Protein AF-A0AA36HDR4-F1 (afdb_monomer_lite)

Radius of gyration: 48.15 Å; chains: 1; bounding box: 118×69×133 Å

Structure (mmCIF, N/CA/C/O backbone):
data_AF-A0AA36HDR4-F1
#
_entry.id   AF-A0AA36HDR4-F1
#
loop_
_atom_site.group_PDB
_atom_site.id
_atom_site.type_symbol
_atom_site.label_atom_id
_atom_site.label_alt_id
_atom_site.label_comp_id
_atom_site.label_asym_id
_atom_site.label_entity_id
_atom_site.label_seq_id
_atom_site.pdbx_PDB_ins_code
_atom_site.Cartn_x
_atom_site.Cartn_y
_atom_site.Cartn_z
_atom_site.occupancy
_atom_site.B_iso_or_equiv
_atom_site.auth_seq_id
_atom_site.auth_comp_id
_atom_site.auth_asym_id
_atom_site.auth_atom_id
_atom_site.pdbx_PDB_model_num
ATOM 1 N N . MET A 1 1 ? 80.011 32.754 -74.125 1.00 43.03 1 MET A N 1
ATOM 2 C CA . MET A 1 1 ? 78.645 32.267 -74.420 1.00 43.03 1 MET A CA 1
ATOM 3 C C . MET A 1 1 ? 78.091 31.633 -73.155 1.00 43.03 1 MET A C 1
ATOM 5 O O . MET A 1 1 ? 78.730 30.733 -72.634 1.00 43.03 1 MET A O 1
ATOM 9 N N . ALA A 1 2 ? 76.992 32.159 -72.610 1.00 51.56 2 ALA A N 1
ATOM 10 C CA . ALA A 1 2 ? 76.389 31.658 -71.371 1.00 51.56 2 ALA A CA 1
ATOM 11 C C . ALA A 1 2 ? 75.360 30.547 -71.675 1.00 51.56 2 ALA A C 1
ATOM 13 O O . ALA A 1 2 ? 74.627 30.685 -72.660 1.00 51.56 2 ALA A O 1
ATOM 14 N N . PRO A 1 3 ? 75.260 29.474 -70.865 1.00 58.09 3 PRO A N 1
ATOM 15 C CA . PRO A 1 3 ? 74.261 28.435 -71.076 1.00 58.09 3 PRO A CA 1
ATOM 16 C C . PRO A 1 3 ? 72.882 28.952 -70.655 1.00 58.09 3 PRO A C 1
ATOM 18 O O . PRO A 1 3 ? 72.701 29.455 -69.545 1.00 58.09 3 PRO A O 1
ATOM 21 N N . LYS A 1 4 ? 71.901 28.824 -71.551 1.00 60.38 4 LYS A N 1
ATOM 22 C CA . LYS A 1 4 ? 70.494 29.117 -71.268 1.00 60.38 4 LYS A CA 1
ATOM 23 C C . LYS A 1 4 ? 69.989 28.126 -70.215 1.00 60.38 4 LYS A C 1
ATOM 25 O O . LYS A 1 4 ? 69.925 26.932 -70.486 1.00 60.38 4 LYS A O 1
ATOM 30 N N . ARG A 1 5 ? 69.615 28.622 -69.030 1.00 58.47 5 ARG A N 1
ATOM 31 C CA . ARG A 1 5 ? 68.817 27.866 -68.054 1.00 58.47 5 ARG A CA 1
ATOM 32 C C . ARG A 1 5 ? 67.443 27.610 -68.678 1.00 58.47 5 ARG A C 1
ATOM 34 O O . ARG A 1 5 ? 66.635 28.532 -68.776 1.00 58.47 5 ARG A O 1
ATOM 41 N N . SER A 1 6 ? 67.212 26.393 -69.164 1.00 61.06 6 SER A N 1
ATOM 42 C CA . SER A 1 6 ? 65.876 25.926 -69.525 1.00 61.06 6 SER A CA 1
ATOM 43 C C . SER A 1 6 ? 65.034 25.842 -68.255 1.00 61.06 6 SER A C 1
ATOM 45 O O . SER A 1 6 ? 65.482 25.295 -67.249 1.00 61.06 6 SER A O 1
ATOM 47 N N . ARG A 1 7 ? 63.844 26.438 -68.311 1.00 54.81 7 ARG A N 1
ATOM 48 C CA . ARG A 1 7 ? 62.816 26.439 -67.268 1.00 54.81 7 ARG A CA 1
ATOM 49 C C . ARG A 1 7 ? 62.610 25.045 -66.668 1.00 54.81 7 ARG A C 1
ATOM 51 O O . ARG A 1 7 ? 62.288 24.104 -67.386 1.00 54.81 7 ARG A O 1
ATOM 58 N N . CYS A 1 8 ? 62.764 24.961 -65.350 1.00 51.84 8 CYS A N 1
ATOM 59 C CA . CYS A 1 8 ? 62.211 23.905 -64.513 1.00 51.84 8 CYS A CA 1
ATOM 60 C C . CYS A 1 8 ? 60.705 24.162 -64.345 1.00 51.84 8 CYS A C 1
ATOM 62 O O . CYS A 1 8 ? 60.315 24.754 -63.348 1.00 51.84 8 CYS A O 1
ATOM 64 N N . ASP A 1 9 ? 59.873 23.761 -65.307 1.00 54.94 9 ASP A N 1
ATOM 65 C CA . ASP A 1 9 ? 58.404 23.859 -65.170 1.00 54.94 9 ASP A CA 1
ATOM 66 C C . ASP A 1 9 ? 57.748 22.488 -64.873 1.00 54.94 9 ASP A C 1
ATOM 68 O O . ASP A 1 9 ? 56.530 22.361 -64.900 1.00 54.94 9 ASP A O 1
ATOM 72 N N . GLU A 1 10 ? 58.534 21.453 -64.548 1.00 54.97 10 GLU A N 1
ATOM 73 C CA . GLU A 1 10 ? 58.039 20.077 -64.333 1.00 54.97 10 GLU A CA 1
ATOM 74 C C . GLU A 1 10 ? 58.536 19.456 -63.010 1.00 54.97 10 GLU A C 1
ATOM 76 O O . GLU A 1 10 ? 58.628 18.241 -62.865 1.00 54.97 10 GLU A O 1
ATOM 81 N N . ALA A 1 11 ? 58.898 20.295 -62.031 1.00 54.25 11 ALA A N 1
ATOM 82 C CA . ALA A 1 11 ? 59.465 19.856 -60.748 1.00 54.25 11 ALA A CA 1
ATOM 83 C C . ALA A 1 11 ? 58.458 19.804 -59.578 1.00 54.25 11 ALA A C 1
ATOM 85 O O . ALA A 1 11 ? 58.816 19.314 -58.513 1.00 54.25 11 ALA A O 1
ATOM 86 N N . ASP A 1 12 ? 57.211 20.254 -59.769 1.00 58.94 12 ASP A N 1
ATOM 87 C CA . ASP A 1 12 ? 56.205 20.354 -58.689 1.00 58.94 12 ASP A CA 1
ATOM 88 C C . ASP A 1 12 ? 55.050 19.341 -58.796 1.00 58.94 12 ASP A C 1
ATOM 90 O O . ASP A 1 12 ? 54.122 19.341 -57.983 1.00 58.94 12 ASP A O 1
ATOM 94 N N . ALA A 1 13 ? 55.083 18.428 -59.770 1.00 69.75 13 ALA A N 1
ATOM 95 C CA . ALA A 1 13 ? 54.101 17.354 -59.829 1.00 69.75 13 ALA A CA 1
ATOM 96 C C . ALA A 1 13 ? 54.434 16.303 -58.758 1.00 69.75 13 ALA A C 1
ATOM 98 O O . ALA A 1 13 ? 55.309 15.460 -58.953 1.00 69.75 13 ALA A O 1
ATOM 99 N N . SER A 1 14 ? 53.734 16.351 -57.617 1.00 78.25 14 SER A N 1
ATOM 100 C CA . SER A 1 14 ? 53.860 15.322 -56.578 1.00 78.25 14 SER A CA 1
ATOM 101 C C . SER A 1 14 ? 53.731 13.928 -57.207 1.00 78.25 14 SER A C 1
ATOM 103 O O . SER A 1 14 ? 52.792 13.721 -57.990 1.00 78.25 14 SER A O 1
ATOM 105 N N . PRO A 1 15 ? 54.632 12.981 -56.875 1.00 88.75 15 PRO A N 1
ATOM 106 C CA . PRO A 1 15 ? 54.603 11.638 -57.437 1.00 88.75 15 PRO A CA 1
ATOM 107 C C . PRO A 1 15 ? 53.212 11.011 -57.313 1.00 88.75 15 PRO A C 1
ATOM 109 O O . PRO A 1 15 ? 52.564 11.122 -56.273 1.00 88.75 15 PRO A O 1
ATOM 112 N N . THR A 1 16 ? 52.747 10.341 -58.366 1.00 86.19 16 THR A N 1
ATOM 113 C CA . THR A 1 16 ? 51.387 9.775 -58.438 1.00 86.19 16 THR A CA 1
ATOM 114 C C . THR A 1 16 ? 51.080 8.816 -57.287 1.00 86.19 16 THR A C 1
ATOM 116 O O . THR A 1 16 ? 49.981 8.855 -56.744 1.00 86.19 16 THR A O 1
ATOM 119 N N . TRP A 1 17 ? 52.076 8.054 -56.820 1.00 93.00 17 TRP A N 1
ATOM 120 C CA . TRP A 1 17 ? 51.928 7.164 -55.665 1.00 93.00 17 TRP A CA 1
ATOM 121 C C . TRP A 1 17 ? 51.545 7.898 -54.368 1.00 93.00 17 TRP A C 1
ATOM 123 O O . TRP A 1 17 ? 50.842 7.329 -53.536 1.00 93.00 17 TRP A O 1
ATOM 133 N N . VAL A 1 18 ? 51.966 9.159 -54.193 1.00 93.19 18 VAL A N 1
ATOM 134 C CA . VAL A 1 18 ? 51.611 9.976 -53.018 1.00 93.19 18 VAL A CA 1
ATOM 135 C C . VAL A 1 18 ? 50.134 10.342 -53.066 1.00 93.19 18 VAL A C 1
ATOM 137 O O . VAL A 1 18 ? 49.452 10.259 -52.051 1.00 93.19 18 VAL A O 1
ATOM 140 N N . LYS A 1 19 ? 49.621 10.707 -54.245 1.00 90.25 19 LYS A N 1
ATOM 141 C CA . LYS A 1 19 ? 48.206 11.060 -54.430 1.00 90.25 19 LYS A CA 1
ATOM 142 C C . LYS A 1 19 ? 47.299 9.857 -54.175 1.00 90.25 19 LYS A C 1
ATOM 144 O O . LYS A 1 19 ? 46.327 9.983 -53.440 1.00 90.25 19 LYS A O 1
ATOM 149 N N . ASP A 1 20 ? 47.673 8.687 -54.688 1.00 93.25 20 ASP A N 1
ATOM 150 C CA . ASP A 1 20 ? 46.935 7.441 -54.444 1.00 93.25 20 ASP A CA 1
ATOM 151 C C . ASP A 1 20 ? 46.959 7.038 -52.963 1.00 93.25 20 ASP A C 1
ATOM 153 O O . ASP A 1 20 ? 45.978 6.520 -52.428 1.00 93.25 20 ASP A O 1
ATOM 157 N N . MET A 1 21 ? 48.085 7.266 -52.282 1.00 94.94 21 MET A N 1
ATOM 158 C CA . MET A 1 21 ? 48.208 7.008 -50.850 1.00 94.94 21 MET A CA 1
ATOM 159 C C . MET A 1 21 ? 47.342 7.971 -50.032 1.00 94.94 21 MET A C 1
ATOM 161 O O . MET A 1 21 ? 46.641 7.518 -49.130 1.00 94.94 21 MET A O 1
ATOM 165 N N . LEU A 1 22 ? 47.359 9.267 -50.353 1.00 95.38 22 LEU A N 1
ATOM 166 C CA . LEU A 1 22 ? 46.524 10.270 -49.690 1.00 95.38 22 LEU A CA 1
ATOM 167 C C . LEU A 1 22 ? 45.034 9.973 -49.881 1.00 95.38 22 LEU A C 1
ATOM 169 O O . LEU A 1 22 ? 44.305 9.972 -48.897 1.00 95.38 22 LEU A O 1
ATOM 173 N N . ALA A 1 23 ? 44.608 9.604 -51.091 1.00 94.69 23 ALA A N 1
ATOM 174 C CA . ALA A 1 23 ? 43.220 9.227 -51.358 1.00 94.69 23 ALA A CA 1
ATOM 175 C C . ALA A 1 23 ? 42.766 8.021 -50.511 1.00 94.69 23 ALA A C 1
ATOM 177 O O . ALA A 1 23 ? 41.675 8.025 -49.946 1.00 94.69 23 ALA A O 1
ATOM 178 N N . LYS A 1 24 ? 43.623 7.001 -50.352 1.00 96.69 24 LYS A N 1
ATOM 179 C CA . LYS A 1 24 ? 43.333 5.866 -49.456 1.00 96.69 24 LYS A CA 1
ATOM 180 C C . LYS A 1 24 ? 43.235 6.303 -47.996 1.00 96.69 24 LYS A C 1
ATOM 182 O O . LYS A 1 24 ? 42.385 5.800 -47.268 1.00 96.69 24 LYS A O 1
ATOM 187 N N . TRP A 1 25 ? 44.104 7.209 -47.552 1.00 97.62 25 TRP A N 1
ATOM 188 C CA . TRP A 1 25 ? 44.047 7.752 -46.194 1.00 97.62 25 TRP A CA 1
ATOM 189 C C . TRP A 1 25 ? 42.781 8.571 -45.949 1.00 97.62 25 TRP A C 1
ATOM 191 O O . TRP A 1 25 ? 42.183 8.412 -44.890 1.00 97.62 25 TRP A O 1
ATOM 201 N N . GLU A 1 26 ? 42.342 9.377 -46.914 1.00 96.44 26 GLU A N 1
ATOM 202 C CA . GLU A 1 26 ? 41.066 10.099 -46.846 1.00 96.44 26 GLU A CA 1
ATOM 203 C C . GLU A 1 26 ? 39.889 9.124 -46.688 1.00 96.44 26 GLU A C 1
ATOM 205 O O . GLU A 1 26 ? 39.088 9.285 -45.770 1.00 96.44 26 GLU A O 1
ATOM 210 N N . GLU A 1 27 ? 39.843 8.038 -47.469 1.00 96.56 27 GLU A N 1
ATOM 211 C CA . GLU A 1 27 ? 38.813 6.996 -47.323 1.00 96.56 27 GLU A CA 1
ATOM 212 C C . GLU A 1 27 ? 38.837 6.339 -45.926 1.00 96.56 27 GLU A C 1
ATOM 214 O O . GLU A 1 27 ? 37.788 6.097 -45.312 1.00 96.56 27 GLU A O 1
ATOM 219 N N . TYR A 1 28 ? 40.032 6.068 -45.386 1.00 96.81 28 TYR A N 1
ATOM 220 C CA . TYR A 1 28 ? 40.179 5.548 -44.025 1.00 96.81 28 TYR A CA 1
ATOM 221 C C . TYR A 1 28 ? 39.695 6.540 -42.967 1.00 96.81 28 TYR A C 1
ATOM 223 O O . TYR A 1 28 ? 39.016 6.119 -42.026 1.00 96.81 28 TYR A O 1
ATOM 231 N N . LEU A 1 29 ? 40.015 7.826 -43.112 1.00 97.56 29 LEU A N 1
ATOM 232 C CA . LEU A 1 29 ? 39.567 8.874 -42.195 1.00 97.56 29 LEU A CA 1
ATOM 233 C C . LEU A 1 29 ? 38.042 9.010 -42.226 1.00 97.56 29 LEU A C 1
ATOM 235 O O . LEU A 1 29 ? 37.413 8.980 -41.173 1.00 97.56 29 LEU A O 1
ATOM 239 N N . GLU A 1 30 ? 37.421 8.993 -43.405 1.00 97.12 30 GLU A N 1
ATOM 240 C CA . GLU A 1 30 ? 35.957 8.998 -43.516 1.00 97.12 30 GLU A CA 1
ATOM 241 C C . GLU A 1 30 ? 35.307 7.760 -42.882 1.00 97.12 30 GLU A C 1
ATOM 243 O O . GLU A 1 30 ? 34.195 7.808 -42.342 1.00 97.12 30 GLU A O 1
ATOM 248 N N . ARG A 1 31 ? 35.955 6.593 -42.972 1.00 97.81 31 ARG A N 1
ATOM 249 C CA . ARG A 1 31 ? 35.478 5.384 -42.287 1.00 97.81 31 ARG A CA 1
ATOM 250 C C . ARG A 1 31 ? 35.623 5.515 -40.773 1.00 97.81 31 ARG A C 1
ATOM 252 O O . ARG A 1 31 ? 34.728 5.082 -40.046 1.00 97.81 31 ARG A O 1
ATOM 259 N N . PHE A 1 32 ? 36.718 6.107 -40.311 1.00 97.44 32 PHE A N 1
ATOM 260 C CA . PHE A 1 32 ? 36.956 6.361 -38.898 1.00 97.44 32 PHE A CA 1
ATOM 261 C C . PHE A 1 32 ? 35.920 7.333 -38.322 1.00 97.44 32 PHE A C 1
ATOM 263 O O . PHE A 1 32 ? 35.303 7.011 -37.308 1.00 97.44 32 PHE A O 1
ATOM 270 N N . ASP A 1 33 ? 35.628 8.435 -39.012 1.00 97.25 33 ASP A N 1
ATOM 271 C CA . ASP A 1 33 ? 34.615 9.411 -38.593 1.00 97.25 33 ASP A CA 1
ATOM 272 C C . ASP A 1 33 ? 33.223 8.781 -38.482 1.00 97.25 33 ASP A C 1
ATOM 274 O O . ASP A 1 33 ? 32.488 9.029 -37.522 1.00 97.25 33 ASP A O 1
ATOM 278 N N . ARG A 1 34 ? 32.869 7.887 -39.414 1.00 97.69 34 ARG A N 1
ATOM 279 C CA . ARG A 1 34 ? 31.611 7.123 -39.349 1.00 97.69 34 ARG A CA 1
ATOM 280 C C . ARG A 1 34 ? 31.543 6.211 -38.125 1.00 97.69 34 ARG A C 1
ATOM 282 O O . ARG A 1 34 ? 30.492 6.129 -37.487 1.00 97.69 34 ARG A O 1
ATOM 289 N N . ILE A 1 35 ? 32.642 5.537 -37.789 1.00 97.38 35 ILE A N 1
ATOM 290 C CA . ILE A 1 35 ? 32.721 4.693 -36.589 1.00 97.38 35 ILE A CA 1
ATOM 291 C C . ILE A 1 35 ? 32.628 5.561 -35.334 1.00 97.38 35 ILE A C 1
ATOM 293 O O . ILE A 1 35 ? 31.866 5.234 -34.427 1.00 97.38 35 ILE A O 1
ATOM 297 N N . PHE A 1 36 ? 33.341 6.685 -35.292 1.00 97.88 36 PHE A N 1
ATOM 298 C CA . PHE A 1 36 ? 33.320 7.593 -34.151 1.00 97.88 36 PHE A CA 1
ATOM 299 C C . PHE A 1 36 ? 31.924 8.184 -33.922 1.00 97.88 36 PHE A C 1
ATOM 301 O O . PHE A 1 36 ? 31.428 8.184 -32.797 1.00 97.88 36 PHE A O 1
ATOM 308 N N . ALA A 1 37 ? 31.228 8.584 -34.988 1.00 97.25 37 ALA A N 1
ATOM 309 C CA . ALA A 1 37 ? 29.841 9.033 -34.908 1.00 97.25 37 ALA A CA 1
ATOM 310 C C . ALA A 1 37 ? 28.903 7.944 -34.356 1.00 97.25 37 ALA A C 1
ATOM 312 O O . ALA A 1 37 ? 27.984 8.242 -33.593 1.00 97.25 37 ALA A O 1
ATOM 313 N N . LEU A 1 38 ? 29.131 6.676 -34.715 1.00 97.62 38 LEU A N 1
ATOM 314 C CA . LEU A 1 38 ? 28.367 5.552 -34.175 1.00 97.62 38 LEU A CA 1
ATOM 315 C C . LEU A 1 38 ? 28.678 5.310 -32.691 1.00 97.62 38 LEU A C 1
ATOM 317 O O . LEU A 1 38 ? 27.753 5.081 -31.915 1.00 97.62 38 LEU A O 1
ATOM 321 N N . LEU A 1 39 ? 29.946 5.416 -32.287 1.00 97.69 39 LEU A N 1
ATOM 322 C CA . LEU A 1 39 ? 30.356 5.313 -30.883 1.00 97.69 39 LEU A CA 1
ATOM 323 C C . LEU A 1 39 ? 29.732 6.420 -30.030 1.00 97.69 39 LEU A C 1
ATOM 325 O O . LEU A 1 39 ? 29.216 6.129 -28.954 1.00 97.69 39 LEU A O 1
ATOM 329 N N . MET A 1 40 ? 29.700 7.657 -30.530 1.00 97.31 40 MET A N 1
ATOM 330 C CA . MET A 1 40 ? 29.054 8.775 -29.838 1.00 97.31 40 MET A CA 1
ATOM 331 C C . MET A 1 40 ? 27.552 8.538 -29.662 1.00 97.31 40 MET A C 1
ATOM 333 O O . MET A 1 40 ? 27.042 8.648 -28.549 1.00 97.31 40 MET A O 1
ATOM 337 N N . LYS A 1 41 ? 26.852 8.106 -30.719 1.00 97.81 41 LYS A N 1
ATOM 338 C CA . LYS A 1 41 ? 25.427 7.741 -30.624 1.00 97.81 41 LYS A CA 1
ATOM 339 C C . LYS A 1 41 ? 25.191 6.611 -29.625 1.00 97.81 41 LYS A C 1
ATOM 341 O O . LYS A 1 41 ? 24.243 6.658 -28.847 1.00 97.81 41 LYS A O 1
ATOM 346 N N . MET A 1 42 ? 26.056 5.600 -29.620 1.00 97.75 42 MET A N 1
ATOM 347 C CA . MET A 1 42 ? 25.969 4.506 -28.656 1.00 97.75 42 MET A CA 1
ATOM 348 C C . MET A 1 42 ? 26.152 5.019 -27.222 1.00 97.75 42 MET A C 1
ATOM 350 O O . MET A 1 42 ? 25.358 4.673 -26.348 1.00 97.75 42 MET A O 1
ATOM 354 N N . GLN A 1 43 ? 27.132 5.889 -26.980 1.00 98.12 43 GLN A N 1
ATOM 355 C CA . GLN A 1 43 ? 27.352 6.495 -25.670 1.00 98.12 43 GLN A CA 1
ATOM 356 C C . GLN A 1 43 ? 26.137 7.313 -25.205 1.00 98.12 43 GLN A C 1
ATOM 358 O O . GLN A 1 43 ? 25.724 7.181 -24.053 1.00 98.12 43 GLN A O 1
ATOM 363 N N . GLU A 1 44 ? 25.524 8.104 -26.087 1.00 97.62 44 GLU A N 1
ATOM 364 C CA . GLU A 1 44 ? 24.294 8.850 -25.784 1.00 97.62 44 GLU A CA 1
ATOM 365 C C . GLU A 1 44 ? 23.146 7.908 -25.399 1.00 97.62 44 GLU A C 1
ATOM 367 O O . GLU A 1 44 ? 22.483 8.119 -24.381 1.00 97.62 44 GLU A O 1
ATOM 372 N N . THR A 1 45 ? 22.945 6.820 -26.153 1.00 97.88 45 THR A N 1
ATOM 373 C CA . THR A 1 45 ? 21.910 5.827 -25.817 1.00 97.88 45 THR A CA 1
ATOM 374 C C . THR A 1 45 ? 22.177 5.132 -24.484 1.00 97.88 45 THR A C 1
ATOM 376 O O . THR A 1 45 ? 21.245 4.931 -23.708 1.00 97.88 45 THR A O 1
ATOM 379 N N . GLN A 1 46 ? 23.436 4.814 -24.167 1.00 97.50 46 GLN A N 1
ATOM 380 C CA . GLN A 1 46 ? 23.802 4.223 -22.879 1.00 97.50 46 GLN A CA 1
ATOM 381 C C . GLN A 1 46 ? 23.552 5.194 -21.723 1.00 97.50 46 GLN A C 1
ATOM 383 O O . GLN A 1 46 ? 22.999 4.799 -20.700 1.00 97.50 46 GLN A O 1
ATOM 388 N N . GLN A 1 47 ? 23.903 6.471 -21.885 1.00 98.06 47 GLN A N 1
ATOM 389 C CA . GLN A 1 47 ? 23.623 7.492 -20.874 1.00 98.06 47 GLN A CA 1
ATOM 390 C C . GLN A 1 47 ? 22.121 7.668 -20.650 1.00 98.06 47 GLN A C 1
ATOM 392 O O . GLN A 1 47 ? 21.681 7.747 -19.501 1.00 98.06 47 GLN A O 1
ATOM 397 N N . TYR A 1 48 ? 21.337 7.664 -21.730 1.00 98.06 48 TYR A N 1
ATOM 398 C CA . TYR A 1 48 ? 19.883 7.699 -21.652 1.00 98.06 48 TYR A CA 1
ATOM 399 C C . TYR A 1 48 ? 19.335 6.499 -20.867 1.00 98.06 48 TYR A C 1
ATOM 401 O O . TYR A 1 48 ? 18.646 6.699 -19.868 1.00 98.06 48 TYR A O 1
ATOM 409 N N . LEU A 1 49 ? 19.709 5.270 -21.233 1.00 97.88 49 LEU A N 1
ATOM 410 C CA . LEU A 1 49 ? 19.247 4.061 -20.541 1.00 97.88 49 LEU A CA 1
ATOM 411 C C . LEU A 1 49 ? 19.608 4.076 -19.049 1.00 97.88 49 LEU A C 1
ATOM 413 O O . LEU A 1 49 ? 18.720 3.930 -18.209 1.00 97.88 49 LEU A O 1
ATOM 417 N N . CYS A 1 50 ? 20.863 4.375 -18.709 1.00 98.12 50 CYS A N 1
ATOM 418 C CA . CYS A 1 50 ? 21.309 4.493 -17.319 1.00 98.12 50 CYS A CA 1
ATOM 419 C C . CYS A 1 50 ? 20.533 5.564 -16.534 1.00 98.12 50 CYS A C 1
ATOM 421 O O . CYS A 1 50 ? 20.305 5.414 -15.334 1.00 98.12 50 CYS A O 1
ATOM 423 N N . SER A 1 51 ? 20.143 6.670 -17.178 1.00 97.19 51 SER A N 1
ATOM 424 C CA . SER A 1 51 ? 19.339 7.708 -16.523 1.00 97.19 51 SER A CA 1
ATOM 425 C C . SER A 1 51 ? 17.914 7.229 -16.231 1.00 97.19 51 SER A C 1
ATOM 427 O O . SER A 1 51 ? 17.423 7.424 -15.119 1.00 97.19 51 SER A O 1
ATOM 429 N N . THR A 1 52 ? 17.291 6.525 -17.183 1.00 97.56 52 THR A N 1
ATOM 430 C CA . THR A 1 52 ? 15.936 5.979 -17.020 1.00 97.56 52 THR A CA 1
ATOM 431 C C . THR A 1 52 ? 15.882 4.879 -15.967 1.00 97.56 52 THR A C 1
ATOM 433 O O . THR A 1 52 ? 14.941 4.828 -15.180 1.00 97.56 52 THR A O 1
ATOM 436 N N . GLU A 1 53 ? 16.916 4.041 -15.893 1.00 97.31 53 GLU A N 1
ATOM 437 C CA . GLU A 1 53 ? 17.040 3.000 -14.875 1.00 97.31 53 GLU A CA 1
ATOM 438 C C . GLU A 1 53 ? 17.094 3.606 -13.471 1.00 97.31 53 GLU A C 1
ATOM 440 O O . GLU A 1 53 ? 16.329 3.207 -12.596 1.00 97.31 53 GLU A O 1
ATOM 445 N N . LYS A 1 54 ? 17.922 4.638 -13.270 1.00 97.06 54 LYS A N 1
ATOM 446 C CA . LYS A 1 54 ? 18.009 5.346 -11.983 1.00 97.06 54 LYS A CA 1
ATOM 447 C C . LYS A 1 54 ? 16.695 6.014 -11.588 1.00 97.06 54 LYS A C 1
ATOM 449 O O . LYS A 1 54 ? 16.345 6.026 -10.410 1.00 97.06 54 LYS A O 1
ATOM 454 N N . GLU A 1 55 ? 15.972 6.584 -12.550 1.00 97.19 55 GLU A N 1
ATOM 455 C CA . GLU A 1 55 ? 14.659 7.175 -12.285 1.00 97.19 55 GLU A CA 1
ATOM 456 C C . GLU A 1 55 ? 13.641 6.106 -11.861 1.00 97.19 55 GLU A C 1
ATOM 458 O O . GLU A 1 55 ? 12.912 6.294 -10.883 1.00 97.19 55 GLU A O 1
ATOM 463 N N . LEU A 1 56 ? 13.604 4.971 -12.565 1.00 95.62 56 LEU A N 1
ATOM 464 C CA . LEU A 1 56 ? 12.723 3.854 -12.230 1.00 95.62 56 LEU A CA 1
ATOM 465 C C . LEU A 1 56 ? 13.054 3.266 -10.855 1.00 95.62 56 LEU A C 1
ATOM 467 O O . LEU A 1 56 ? 12.138 3.069 -10.056 1.00 95.62 56 LEU A O 1
ATOM 471 N N . ASP A 1 57 ? 14.333 3.065 -10.545 1.00 96.25 57 ASP A N 1
ATOM 472 C CA . ASP A 1 57 ? 14.782 2.549 -9.249 1.00 96.25 57 ASP A CA 1
ATOM 473 C C . ASP A 1 57 ? 14.398 3.489 -8.091 1.00 96.25 57 ASP A C 1
ATOM 475 O O . ASP A 1 57 ? 13.856 3.060 -7.066 1.00 96.25 57 ASP A O 1
ATOM 479 N N . ALA A 1 58 ? 14.550 4.804 -8.289 1.00 95.31 58 ALA A N 1
ATOM 480 C CA . ALA A 1 58 ? 14.102 5.803 -7.321 1.00 95.31 58 ALA A CA 1
ATOM 481 C C . ALA A 1 58 ? 12.577 5.769 -7.115 1.00 95.31 58 ALA A C 1
ATOM 483 O O . ALA A 1 58 ? 12.094 5.887 -5.983 1.00 95.31 58 ALA A O 1
ATOM 484 N N . ARG A 1 59 ? 11.800 5.593 -8.191 1.00 94.62 59 ARG A N 1
ATOM 485 C CA . ARG A 1 59 ? 10.334 5.494 -8.119 1.00 94.62 59 ARG A CA 1
ATOM 486 C C . ARG A 1 59 ? 9.880 4.238 -7.378 1.00 94.62 59 ARG A C 1
ATOM 488 O O . ARG A 1 59 ? 8.997 4.348 -6.528 1.00 94.62 59 ARG A O 1
ATOM 495 N N . VAL A 1 60 ? 10.485 3.085 -7.660 1.00 94.19 60 VAL A N 1
ATOM 496 C CA . VAL A 1 60 ? 10.181 1.816 -6.975 1.00 94.19 60 VAL A CA 1
ATOM 497 C C . VAL A 1 60 ? 10.545 1.909 -5.494 1.00 94.19 60 VAL A C 1
ATOM 499 O O . VAL A 1 60 ? 9.694 1.675 -4.640 1.00 94.19 60 VAL A O 1
ATOM 502 N N . SER A 1 61 ? 11.751 2.384 -5.178 1.00 92.19 61 SER A N 1
ATOM 503 C CA . SER A 1 61 ? 12.201 2.568 -3.792 1.00 92.19 61 SER A CA 1
ATOM 504 C C . SER A 1 61 ? 11.282 3.487 -2.976 1.00 92.19 61 SER A C 1
ATOM 506 O O . SER A 1 61 ? 11.051 3.257 -1.788 1.00 92.19 61 SER A O 1
ATOM 508 N N . ASN A 1 62 ? 10.751 4.551 -3.587 1.00 90.75 62 ASN A N 1
ATOM 509 C CA . ASN A 1 62 ? 9.805 5.452 -2.923 1.00 90.75 62 ASN A CA 1
ATOM 510 C C . ASN A 1 62 ? 8.418 4.820 -2.744 1.00 90.75 62 ASN A C 1
ATOM 512 O O . ASN A 1 62 ? 7.778 5.033 -1.709 1.00 90.75 62 ASN A O 1
ATOM 516 N N . PHE A 1 63 ? 7.959 4.043 -3.727 1.00 89.50 63 PHE A N 1
ATOM 517 C CA . PHE A 1 63 ? 6.708 3.296 -3.628 1.00 89.50 63 PHE A CA 1
ATOM 518 C C . PHE A 1 63 ? 6.757 2.281 -2.483 1.00 89.50 63 PHE A C 1
ATOM 520 O O . PHE A 1 63 ? 5.863 2.294 -1.638 1.00 89.50 63 PHE A O 1
ATOM 527 N N . ASP A 1 64 ? 7.831 1.495 -2.385 1.00 88.44 64 ASP A N 1
ATOM 528 C CA . ASP A 1 64 ? 7.998 0.508 -1.316 1.00 88.44 64 ASP A CA 1
ATOM 529 C C . ASP A 1 64 ? 8.016 1.162 0.064 1.00 88.44 64 ASP A C 1
ATOM 531 O O . ASP A 1 64 ? 7.360 0.675 0.982 1.00 88.44 64 ASP A O 1
ATOM 535 N N . LYS A 1 65 ? 8.709 2.294 0.233 1.00 88.69 65 LYS A N 1
ATOM 536 C CA . LYS A 1 65 ? 8.687 3.042 1.503 1.00 88.69 65 LYS A CA 1
ATOM 537 C C . LYS A 1 65 ? 7.277 3.503 1.862 1.00 88.69 65 LYS A C 1
ATOM 539 O O . LYS A 1 65 ? 6.816 3.254 2.969 1.00 88.69 65 LYS A O 1
ATOM 544 N N . THR A 1 66 ? 6.574 4.113 0.909 1.00 87.50 66 THR A N 1
ATOM 545 C CA . THR A 1 66 ? 5.217 4.638 1.127 1.00 87.50 66 THR A CA 1
ATOM 546 C C . THR A 1 66 ? 4.233 3.518 1.459 1.00 87.50 66 THR A C 1
ATOM 548 O O . THR A 1 66 ? 3.408 3.662 2.360 1.00 87.50 66 THR A O 1
ATOM 551 N N . LEU A 1 67 ? 4.325 2.390 0.750 1.00 89.50 67 LEU A N 1
ATOM 552 C CA . LEU A 1 67 ? 3.470 1.233 0.974 1.00 89.50 67 LEU A CA 1
ATOM 553 C C . LEU A 1 67 ? 3.768 0.589 2.325 1.00 89.50 67 LEU A C 1
ATOM 555 O O . LEU A 1 67 ? 2.836 0.326 3.079 1.00 89.50 67 LEU A O 1
ATOM 559 N N . ASN A 1 68 ? 5.042 0.393 2.667 1.00 91.12 68 ASN A N 1
ATOM 560 C CA . ASN A 1 68 ? 5.422 -0.133 3.972 1.00 91.12 68 ASN A CA 1
ATOM 561 C C . ASN A 1 68 ? 4.930 0.782 5.100 1.00 91.12 68 ASN A C 1
ATOM 563 O O . ASN A 1 68 ? 4.269 0.299 6.015 1.00 91.12 68 ASN A O 1
ATOM 567 N N . ASP A 1 69 ? 5.148 2.094 5.015 1.00 92.00 69 ASP A N 1
ATOM 568 C CA . ASP A 1 69 ? 4.689 3.048 6.033 1.00 92.00 69 ASP A CA 1
ATOM 569 C C . ASP A 1 69 ? 3.155 3.049 6.176 1.00 92.00 69 ASP A C 1
ATOM 571 O O . ASP A 1 69 ? 2.615 3.055 7.291 1.00 92.00 69 ASP A O 1
ATOM 575 N N . ALA A 1 70 ? 2.427 2.979 5.057 1.00 91.06 70 ALA A N 1
ATOM 576 C CA . ALA A 1 70 ? 0.971 2.862 5.054 1.00 91.06 70 ALA A CA 1
ATOM 577 C C . ALA A 1 70 ? 0.497 1.536 5.675 1.00 91.06 70 ALA A C 1
ATOM 579 O O . ALA A 1 70 ? -0.430 1.529 6.485 1.00 91.06 70 ALA A O 1
ATOM 580 N N . VAL A 1 71 ? 1.152 0.418 5.356 1.00 92.00 71 VAL A N 1
ATOM 581 C CA . VAL A 1 71 ? 0.825 -0.905 5.907 1.00 92.00 71 VAL A CA 1
ATOM 582 C C . VAL A 1 71 ? 1.126 -0.963 7.404 1.00 92.00 71 VAL A C 1
ATOM 584 O O . VAL A 1 71 ? 0.271 -1.394 8.178 1.00 92.00 71 VAL A O 1
ATOM 587 N N . TYR A 1 72 ? 2.291 -0.484 7.846 1.00 92.19 72 TYR A N 1
ATOM 588 C CA . TYR A 1 72 ? 2.654 -0.455 9.264 1.00 92.19 72 TYR A CA 1
ATOM 589 C C . TYR A 1 72 ? 1.727 0.453 10.071 1.00 92.19 72 TYR A C 1
ATOM 591 O O . TYR A 1 72 ? 1.296 0.069 11.159 1.00 92.19 72 TYR A O 1
ATOM 599 N N . SER A 1 73 ? 1.377 1.632 9.549 1.00 93.38 73 SER A N 1
ATOM 600 C CA . SER A 1 73 ? 0.438 2.534 10.225 1.00 93.38 73 SER A CA 1
ATOM 601 C C . SER A 1 73 ? -0.980 1.959 10.283 1.00 93.38 73 SER A C 1
ATOM 603 O O . SER A 1 73 ? -1.608 2.014 11.343 1.00 93.38 73 SER A O 1
ATOM 605 N N . ALA A 1 74 ? -1.464 1.336 9.205 1.00 93.25 74 ALA A N 1
ATOM 606 C CA . ALA A 1 74 ? -2.746 0.635 9.193 1.00 93.25 74 ALA A CA 1
ATOM 607 C C . ALA A 1 74 ? -2.764 -0.531 10.193 1.00 93.25 74 ALA A C 1
ATOM 609 O O . ALA A 1 74 ? -3.723 -0.668 10.952 1.00 93.25 74 ALA A O 1
ATOM 610 N N . LEU A 1 75 ? -1.690 -1.322 10.261 1.00 93.19 75 LEU A N 1
ATOM 611 C CA . LEU A 1 75 ? -1.553 -2.424 11.213 1.00 93.19 75 LEU A CA 1
ATOM 612 C C . LEU A 1 75 ? -1.496 -1.923 12.663 1.00 93.19 75 LEU A C 1
ATOM 614 O O . LEU A 1 75 ? -2.161 -2.476 13.539 1.00 93.19 75 LEU A O 1
ATOM 618 N N . ALA A 1 76 ? -0.735 -0.859 12.931 1.00 89.81 76 ALA A N 1
ATOM 619 C CA . ALA A 1 76 ? -0.664 -0.243 14.253 1.00 89.81 76 ALA A CA 1
ATOM 620 C C . ALA A 1 76 ? -2.032 0.302 14.692 1.00 89.81 76 ALA A C 1
ATOM 622 O O . ALA A 1 76 ? -2.446 0.078 15.833 1.00 89.81 76 ALA A O 1
ATOM 623 N N . LYS A 1 77 ? -2.759 0.955 13.776 1.00 92.75 77 LYS A N 1
ATOM 624 C CA . LYS A 1 77 ? -4.122 1.433 14.018 1.00 92.75 77 LYS A CA 1
ATOM 625 C C . LYS A 1 77 ? -5.078 0.273 14.275 1.00 92.75 77 LYS A C 1
ATOM 627 O O . LYS A 1 77 ? -5.762 0.291 15.288 1.00 92.75 77 LYS A O 1
ATOM 632 N N . PHE A 1 78 ? -5.071 -0.759 13.433 1.00 92.94 78 PHE A N 1
ATOM 633 C CA . PHE A 1 78 ? -5.909 -1.944 13.611 1.00 92.94 78 PHE A CA 1
ATOM 634 C C . PHE A 1 78 ? -5.661 -2.630 14.958 1.00 92.94 78 PHE A C 1
ATOM 636 O O . PHE A 1 78 ? -6.607 -2.996 15.647 1.00 92.94 78 PHE A O 1
ATOM 643 N N . ASN A 1 79 ? -4.402 -2.752 15.383 1.00 88.69 79 ASN A N 1
ATOM 644 C CA . ASN A 1 79 ? -4.069 -3.326 16.687 1.00 88.69 79 ASN A CA 1
ATOM 645 C C . ASN A 1 79 ? -4.549 -2.447 17.851 1.00 88.69 79 ASN A C 1
ATOM 647 O O . ASN A 1 79 ? -5.055 -2.962 18.849 1.00 88.69 79 ASN A O 1
ATOM 651 N N . SER A 1 80 ? -4.405 -1.125 17.729 1.00 88.00 80 SER A N 1
ATOM 652 C CA . SER A 1 80 ? -4.923 -0.172 18.714 1.00 88.00 80 SER A CA 1
ATOM 653 C C . SER A 1 80 ? -6.447 -0.249 18.808 1.00 88.00 80 SER A C 1
ATOM 655 O O . SER A 1 80 ? -6.991 -0.396 19.903 1.00 88.00 80 SER A O 1
ATOM 657 N N . ASP A 1 81 ? -7.126 -0.214 17.666 1.00 88.19 81 ASP A N 1
ATOM 658 C CA . ASP A 1 81 ? -8.580 -0.281 17.570 1.00 88.19 81 ASP A CA 1
ATOM 659 C C . ASP A 1 81 ? -9.090 -1.630 18.083 1.00 88.19 81 ASP A C 1
ATOM 661 O O . ASP A 1 81 ? -10.010 -1.656 18.891 1.00 88.19 81 ASP A O 1
ATOM 665 N N . SER A 1 82 ? -8.441 -2.745 17.731 1.00 87.25 82 SER A N 1
ATOM 666 C CA . SER A 1 82 ? -8.772 -4.073 18.261 1.00 87.25 82 SER A CA 1
ATOM 667 C C . SER A 1 82 ? -8.642 -4.125 19.783 1.00 87.25 82 SER A C 1
ATOM 669 O O . SER A 1 82 ? -9.503 -4.698 20.445 1.00 87.25 82 SER A O 1
ATOM 671 N N . ARG A 1 83 ? -7.623 -3.484 20.372 1.00 82.62 83 ARG A N 1
ATOM 672 C CA . ARG A 1 83 ? -7.497 -3.395 21.834 1.00 82.62 83 ARG A CA 1
ATOM 673 C C . ARG A 1 83 ? -8.638 -2.587 22.455 1.00 82.62 83 ARG A C 1
ATOM 675 O O . ARG A 1 83 ? -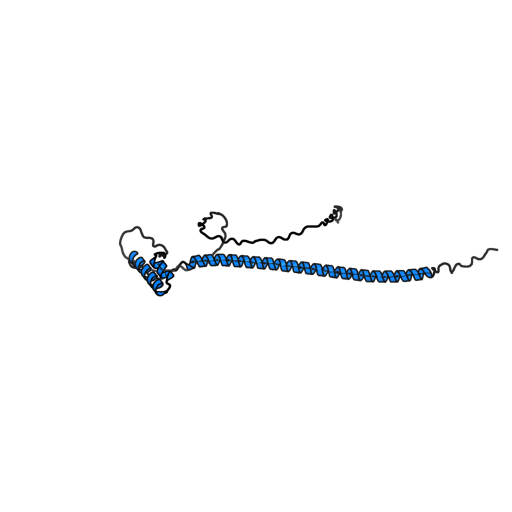9.172 -2.999 23.477 1.00 82.62 83 ARG A O 1
ATOM 682 N N . ILE A 1 84 ? -9.013 -1.464 21.841 1.00 81.06 84 ILE A N 1
ATOM 683 C CA . ILE A 1 84 ? -10.125 -0.620 22.304 1.00 81.06 84 ILE A CA 1
ATOM 684 C C . ILE A 1 84 ? -11.458 -1.364 22.177 1.00 81.06 84 ILE A C 1
ATOM 686 O O . ILE A 1 84 ? -12.281 -1.293 23.085 1.00 81.06 84 ILE A O 1
ATOM 690 N N . VAL A 1 85 ? -11.672 -2.082 21.073 1.00 76.81 85 VAL A N 1
ATOM 691 C CA . VAL A 1 85 ? -12.862 -2.913 20.861 1.00 76.81 85 VAL A CA 1
ATOM 692 C C . VAL A 1 85 ? -12.910 -4.014 21.910 1.00 76.81 85 VAL A C 1
ATOM 694 O O . VAL A 1 85 ? -13.918 -4.105 22.591 1.00 76.81 85 VAL A O 1
ATOM 697 N N . LYS A 1 86 ? -11.810 -4.738 22.149 1.00 79.25 86 LYS A N 1
ATOM 698 C CA . LYS A 1 86 ? -11.728 -5.754 23.212 1.00 79.25 86 LYS A CA 1
ATOM 699 C C . LYS A 1 86 ? -12.002 -5.206 24.611 1.00 79.25 86 LYS A C 1
ATOM 701 O O . LYS A 1 86 ? -12.619 -5.863 25.438 1.00 79.25 86 LYS A O 1
ATOM 706 N N . GLU A 1 87 ? -11.550 -3.991 24.904 1.00 75.81 87 GLU A N 1
ATOM 707 C CA . GLU A 1 87 ? -11.836 -3.350 26.191 1.00 75.81 87 GLU A CA 1
ATOM 708 C C . GLU A 1 87 ? -13.313 -2.937 26.319 1.00 75.81 87 GLU A C 1
ATOM 710 O O . GLU A 1 87 ? -13.887 -2.991 27.410 1.00 75.81 87 GLU A O 1
ATOM 715 N N . LYS A 1 88 ? -13.936 -2.520 25.211 1.00 72.69 88 LYS A N 1
ATOM 716 C CA . LYS A 1 88 ? -15.325 -2.047 25.183 1.00 72.69 88 LYS A CA 1
ATOM 717 C C . LYS A 1 88 ? -16.350 -3.168 25.034 1.00 72.69 88 LYS A C 1
ATOM 719 O O . LYS A 1 88 ? -17.424 -3.045 25.609 1.00 72.69 88 LYS A O 1
ATOM 724 N N . GLU A 1 89 ? -16.042 -4.239 24.307 1.00 69.25 89 GLU A N 1
ATOM 725 C CA . GLU A 1 89 ? -16.952 -5.373 24.091 1.00 69.25 89 GLU A CA 1
ATOM 726 C C . GLU A 1 89 ? -17.278 -6.089 25.408 1.00 69.25 89 GLU A C 1
ATOM 728 O O . GLU A 1 89 ? -18.405 -6.527 25.607 1.00 69.25 89 GLU A O 1
ATOM 733 N N . CYS A 1 90 ? -16.349 -6.084 26.369 1.00 69.12 90 CYS A N 1
ATOM 734 C CA . CYS A 1 90 ? -16.562 -6.636 27.707 1.00 69.12 90 CYS A CA 1
ATOM 735 C C . CYS A 1 90 ? -17.467 -5.777 28.614 1.00 69.12 90 CYS A C 1
ATOM 737 O O . CYS A 1 90 ? -17.638 -6.110 29.789 1.00 69.12 90 CYS A O 1
ATOM 739 N N . ARG A 1 91 ? -17.993 -4.633 28.149 1.00 72.69 91 ARG A N 1
ATOM 740 C CA . ARG A 1 91 ? -18.760 -3.696 28.989 1.00 72.69 91 ARG A CA 1
ATOM 741 C C . ARG A 1 91 ? -20.079 -3.319 28.328 1.00 72.69 91 ARG A C 1
ATOM 743 O O . ARG A 1 91 ? -20.119 -2.549 27.375 1.00 72.69 91 ARG A O 1
ATOM 750 N N . ILE A 1 92 ? -21.179 -3.773 28.917 1.00 73.62 92 ILE A N 1
ATOM 751 C CA . ILE A 1 92 ? -22.530 -3.360 28.532 1.00 73.62 92 ILE A CA 1
ATOM 752 C C . ILE A 1 92 ? -22.968 -2.230 29.472 1.00 73.62 92 ILE A C 1
ATOM 754 O O . ILE A 1 92 ? -22.893 -2.366 30.691 1.00 73.62 92 ILE A O 1
ATOM 758 N N . THR A 1 93 ? -23.410 -1.099 28.914 1.00 77.06 93 THR A N 1
ATOM 759 C CA . THR A 1 93 ? -23.937 0.037 29.693 1.00 77.06 93 THR A CA 1
ATOM 760 C C . THR A 1 93 ? -25.430 0.174 29.447 1.00 77.06 93 THR A C 1
ATOM 762 O O . THR A 1 93 ? -25.847 0.309 28.300 1.00 77.06 93 THR A O 1
ATOM 765 N N . TRP A 1 94 ? -26.234 0.173 30.510 1.00 77.19 94 TRP A N 1
ATOM 766 C CA . TRP A 1 94 ? -27.671 0.428 30.415 1.00 77.19 94 TRP A CA 1
ATOM 767 C C . TRP A 1 94 ? -27.955 1.877 30.808 1.00 77.19 94 TRP A C 1
ATOM 769 O O . TRP A 1 94 ? -27.492 2.349 31.846 1.00 77.19 94 TRP A O 1
ATOM 779 N N . VAL A 1 95 ? -28.710 2.590 29.972 1.00 79.69 95 VAL A N 1
ATOM 780 C CA . VAL A 1 95 ? -29.039 4.010 30.160 1.00 79.69 95 VAL A CA 1
ATOM 781 C C . VAL A 1 95 ? -30.554 4.157 30.279 1.00 79.69 95 VAL A C 1
ATOM 783 O O . VAL A 1 95 ? -31.293 3.537 29.522 1.00 79.69 95 VAL A O 1
ATOM 786 N N . GLY A 1 96 ? -31.018 4.990 31.215 1.00 79.31 96 GLY A N 1
ATOM 787 C CA . GLY A 1 96 ? -32.442 5.328 31.358 1.00 79.31 96 GLY A CA 1
ATOM 788 C C . GLY A 1 96 ? -33.231 4.498 32.375 1.00 79.31 96 GLY A C 1
ATOM 789 O O . GLY A 1 96 ? -34.448 4.631 32.436 1.00 79.31 96 GLY A O 1
ATOM 790 N N . ILE A 1 97 ? -32.572 3.673 33.197 1.00 80.31 97 ILE A N 1
ATOM 791 C CA . ILE A 1 97 ? -33.239 2.977 34.306 1.00 80.31 97 ILE A CA 1
ATOM 792 C C . ILE A 1 97 ? -33.318 3.900 35.526 1.00 80.31 97 ILE A C 1
ATOM 794 O O . ILE A 1 97 ? -32.301 4.188 36.169 1.00 80.31 97 ILE A O 1
ATOM 798 N N . GLU A 1 98 ? -34.535 4.313 35.874 1.00 83.44 98 GLU A N 1
ATOM 799 C CA . GLU A 1 98 ? -34.801 5.102 37.078 1.00 83.44 98 GLU A CA 1
ATOM 800 C C . GLU A 1 98 ? -34.380 4.366 38.359 1.00 83.44 98 GLU A C 1
ATOM 802 O O . GLU A 1 98 ? -34.532 3.147 38.493 1.00 83.44 98 GLU A O 1
ATOM 807 N N . GLU A 1 99 ? -33.852 5.120 39.325 1.00 84.75 99 GLU A N 1
ATOM 808 C CA . GLU A 1 99 ? -33.567 4.590 40.656 1.00 84.75 99 GLU A CA 1
ATOM 809 C C . GLU A 1 99 ? -34.869 4.216 41.369 1.00 84.75 99 GLU A C 1
ATOM 811 O O . GLU A 1 99 ? -35.867 4.939 41.333 1.00 84.75 99 GLU A O 1
ATOM 816 N N . LYS A 1 100 ? -34.860 3.078 42.061 1.00 87.62 100 LYS A N 1
ATOM 817 C CA . LYS A 1 100 ? -35.926 2.729 42.996 1.00 87.62 100 LYS A CA 1
ATOM 818 C C . LYS A 1 100 ? -35.754 3.546 44.278 1.00 87.62 100 LYS A C 1
ATOM 820 O O . LYS A 1 100 ? -34.679 4.062 44.570 1.00 87.62 100 LYS A O 1
ATOM 825 N N . GLY A 1 101 ? -36.811 3.626 45.088 1.00 85.62 101 GLY A N 1
ATOM 826 C CA . GLY A 1 101 ? -36.839 4.464 46.297 1.00 85.62 101 GLY A CA 1
ATOM 827 C C . GLY A 1 101 ? -35.760 4.158 47.349 1.00 85.62 101 GLY A C 1
ATOM 828 O O . GLY A 1 101 ? -35.578 4.943 48.275 1.00 85.62 101 GLY A O 1
ATOM 829 N N . THR A 1 102 ? -35.033 3.042 47.226 1.00 89.06 102 THR A N 1
ATOM 830 C CA . THR A 1 102 ? -33.859 2.723 48.046 1.00 89.06 102 THR A CA 1
ATOM 831 C C . THR A 1 102 ? -32.726 2.162 47.179 1.00 89.06 102 THR A C 1
ATOM 833 O O . THR A 1 102 ? -32.992 1.464 46.198 1.00 89.06 102 THR A O 1
ATOM 836 N N . PRO A 1 103 ? -31.449 2.380 47.554 1.00 85.44 103 PRO A N 1
ATOM 837 C CA . PRO A 1 103 ? -30.307 1.865 46.794 1.00 85.44 103 PRO A CA 1
ATOM 838 C C . PRO A 1 103 ? -30.280 0.331 46.736 1.00 85.44 103 PRO A C 1
ATOM 840 O O . PRO A 1 103 ? -29.863 -0.243 45.736 1.00 85.44 103 PRO A O 1
ATOM 843 N N . GLN A 1 104 ? -30.767 -0.346 47.782 1.00 88.31 104 GLN A N 1
ATOM 844 C CA . GLN A 1 104 ? -30.861 -1.805 47.806 1.00 88.31 104 GLN A CA 1
ATOM 845 C C . GLN A 1 104 ? -31.926 -2.324 46.831 1.00 88.31 104 GLN A C 1
ATOM 847 O O . GLN A 1 104 ? -31.681 -3.316 46.148 1.00 88.31 104 GLN A O 1
ATOM 852 N N . ALA A 1 105 ? -33.076 -1.645 46.729 1.00 88.88 105 ALA A N 1
ATOM 853 C CA . ALA A 1 105 ? -34.101 -1.990 45.748 1.00 88.88 105 ALA A CA 1
ATOM 854 C C . ALA A 1 105 ? -33.607 -1.751 44.314 1.00 88.88 105 ALA A C 1
ATOM 856 O O . ALA A 1 105 ? -33.852 -2.581 43.444 1.00 88.88 105 ALA A O 1
ATOM 857 N N . THR A 1 106 ? -32.861 -0.668 44.079 1.00 89.12 106 THR A N 1
ATOM 858 C CA . THR A 1 106 ? -32.226 -0.399 42.781 1.00 89.12 106 THR A CA 1
ATOM 859 C C . THR A 1 106 ? -31.222 -1.491 42.418 1.00 89.12 106 THR A C 1
ATOM 861 O O . THR A 1 106 ? -31.296 -2.041 41.328 1.00 8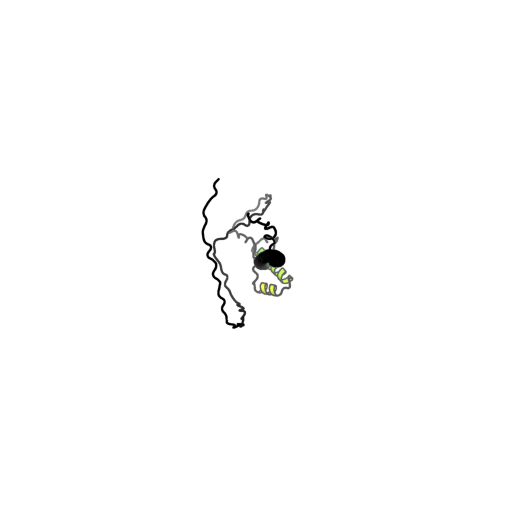9.12 106 THR A O 1
ATOM 864 N N . ALA A 1 107 ? -30.339 -1.881 43.343 1.00 88.81 107 ALA A N 1
ATOM 865 C CA . ALA A 1 107 ? -29.349 -2.929 43.093 1.00 88.81 107 ALA A CA 1
ATOM 866 C C . ALA A 1 107 ? -29.976 -4.316 42.859 1.00 88.81 107 ALA A C 1
ATOM 868 O O . ALA A 1 107 ? -29.463 -5.096 42.057 1.00 88.81 107 ALA A O 1
ATOM 869 N N . ALA A 1 108 ? -31.071 -4.639 43.556 1.00 90.75 108 ALA A N 1
ATOM 870 C CA . ALA A 1 108 ? -31.820 -5.872 43.324 1.00 90.75 108 ALA A CA 1
ATOM 871 C C . ALA A 1 108 ? -32.485 -5.869 41.940 1.00 90.75 108 ALA A C 1
ATOM 873 O O . ALA A 1 108 ? -32.346 -6.844 41.206 1.00 90.75 108 ALA A O 1
ATOM 874 N N . PHE A 1 109 ? -33.120 -4.751 41.569 1.00 91.81 109 PHE A N 1
ATOM 875 C CA . PHE A 1 109 ? -33.728 -4.561 40.254 1.00 91.81 109 PHE A CA 1
ATOM 876 C C . PHE A 1 109 ? -32.697 -4.671 39.124 1.00 91.81 109 PHE A C 1
ATOM 878 O O . PHE A 1 109 ? -32.917 -5.408 38.170 1.00 91.81 109 PHE A O 1
ATOM 885 N N . ASP A 1 110 ? -31.548 -4.000 39.249 1.00 90.00 110 ASP A N 1
ATOM 886 C CA . ASP A 1 110 ? -30.485 -4.051 38.238 1.00 90.00 110 ASP A CA 1
ATOM 887 C C . ASP A 1 110 ? -29.984 -5.493 38.027 1.00 90.00 110 ASP A C 1
ATOM 889 O O . ASP A 1 110 ? -29.758 -5.917 36.897 1.00 90.00 110 ASP A O 1
ATOM 893 N N . ARG A 1 111 ? -29.841 -6.277 39.106 1.00 91.56 111 ARG A N 1
ATOM 894 C CA . ARG A 1 111 ? -29.438 -7.690 39.007 1.00 91.56 111 ARG A CA 1
ATOM 895 C C . ARG A 1 111 ? -30.497 -8.570 38.358 1.00 91.56 111 ARG A C 1
ATOM 897 O O . ARG A 1 111 ? -30.133 -9.475 37.616 1.00 91.56 111 ARG A O 1
ATOM 904 N N . GLU A 1 112 ? -31.769 -8.350 38.669 1.00 93.25 112 GLU A N 1
ATOM 905 C CA . GLU A 1 112 ? -32.872 -9.101 38.068 1.00 93.25 112 GLU A CA 1
ATOM 906 C C . GLU A 1 112 ? -32.989 -8.797 36.574 1.00 93.25 112 GLU A C 1
ATOM 908 O O . GLU A 1 112 ? -33.025 -9.723 35.771 1.00 93.25 112 GLU A O 1
ATOM 913 N N . ALA A 1 113 ? -32.906 -7.524 36.190 1.00 91.69 113 ALA A N 1
ATOM 914 C CA . ALA A 1 113 ? -32.920 -7.113 34.792 1.00 91.69 113 ALA A CA 1
ATOM 915 C C . ALA A 1 113 ? -31.755 -7.725 33.991 1.00 91.69 113 ALA A C 1
ATOM 917 O O . ALA A 1 113 ? -31.951 -8.223 32.882 1.00 91.69 113 ALA A O 1
ATOM 918 N N . ILE A 1 114 ? -30.541 -7.737 34.556 1.00 91.81 114 ILE A N 1
ATOM 919 C CA . ILE A 1 114 ? -29.383 -8.381 33.913 1.00 91.81 114 ILE A CA 1
ATOM 920 C C . ILE A 1 114 ? -29.597 -9.891 33.795 1.00 91.81 114 ILE A C 1
ATOM 922 O O . ILE A 1 114 ? -29.308 -10.457 32.744 1.00 91.81 114 ILE A O 1
ATOM 926 N N . LYS A 1 115 ? -30.132 -10.535 34.839 1.00 94.44 115 LYS A N 1
ATOM 927 C CA . LYS A 1 115 ? -30.465 -11.960 34.799 1.00 94.44 115 LYS A CA 1
ATOM 928 C C . LYS A 1 115 ? -31.452 -12.268 33.670 1.00 94.44 115 LYS A C 1
ATOM 930 O O . LYS A 1 115 ? -31.193 -13.181 32.901 1.00 94.44 115 LYS A O 1
ATOM 935 N N . GLU A 1 116 ? -32.538 -11.506 33.545 1.00 94.31 116 GLU A N 1
ATOM 936 C CA . GLU A 1 116 ? -33.536 -11.711 32.485 1.00 94.31 116 GLU A CA 1
ATOM 937 C C . GLU A 1 116 ? -32.929 -11.586 31.088 1.00 94.31 116 GLU A C 1
ATOM 939 O O . GLU A 1 116 ? -33.241 -12.385 30.211 1.00 94.31 116 GLU A O 1
ATOM 944 N N . VAL A 1 117 ? -32.035 -10.618 30.876 1.00 92.12 117 VAL A N 1
ATOM 945 C CA . VAL A 1 117 ? -31.355 -10.460 29.583 1.00 92.12 117 VAL A CA 1
ATOM 946 C C . VAL A 1 117 ? -30.410 -11.621 29.290 1.00 92.12 117 VAL A C 1
ATOM 948 O O . VAL A 1 117 ? -30.366 -12.082 28.151 1.00 92.12 117 VAL A O 1
ATOM 951 N N . ILE A 1 118 ? -29.686 -12.117 30.295 1.00 93.31 118 ILE A N 1
ATOM 952 C CA . ILE A 1 118 ? -28.823 -13.294 30.145 1.00 93.31 118 ILE A CA 1
ATOM 953 C C . ILE A 1 118 ? -29.669 -14.529 29.823 1.00 93.31 118 ILE A C 1
ATOM 955 O O . ILE A 1 118 ? -29.394 -15.205 28.835 1.00 93.31 118 ILE A O 1
ATOM 959 N N . ASP A 1 119 ? -30.740 -14.768 30.580 1.00 94.25 119 ASP A N 1
ATOM 960 C CA . ASP A 1 119 ? -31.649 -15.896 30.361 1.00 94.25 119 ASP A CA 1
ATOM 961 C C . ASP A 1 119 ? -32.324 -15.809 28.972 1.00 94.25 119 ASP A C 1
ATOM 963 O O . ASP A 1 119 ? -32.471 -16.819 28.284 1.00 94.25 119 ASP A O 1
ATOM 967 N N . ALA A 1 120 ? -32.688 -14.604 28.516 1.00 94.06 120 ALA A N 1
ATOM 968 C CA . ALA A 1 120 ? -33.289 -14.373 27.200 1.00 94.06 120 ALA A CA 1
ATOM 969 C C . ALA A 1 120 ? -32.295 -14.475 26.031 1.00 94.06 120 ALA A C 1
ATOM 971 O O . ALA A 1 120 ? -32.721 -14.696 24.896 1.00 94.06 120 ALA A O 1
ATOM 972 N N . SER A 1 121 ? -30.991 -14.306 26.279 1.00 91.88 121 SER A N 1
ATOM 973 C CA . SER A 1 121 ? -29.962 -14.399 25.234 1.00 91.88 121 SER A CA 1
ATOM 974 C C . SER A 1 121 ? -29.822 -15.813 24.663 1.00 91.88 121 SER A C 1
ATOM 976 O O . SER A 1 121 ? -29.466 -15.964 23.495 1.00 91.88 121 SER A O 1
ATOM 978 N N . GLY A 1 122 ? -30.123 -16.838 25.471 1.00 92.69 122 GLY A N 1
ATOM 979 C CA . GLY A 1 122 ? -29.931 -18.245 25.112 1.00 92.69 122 GLY A CA 1
ATOM 980 C C . GLY A 1 122 ? -28.464 -18.683 25.033 1.00 92.69 122 GLY A C 1
ATOM 981 O O . GLY A 1 122 ? -28.185 -19.731 24.458 1.00 92.69 122 GLY A O 1
ATOM 982 N N . ASP A 1 123 ? -27.534 -17.889 25.569 1.00 93.50 123 ASP A N 1
ATOM 983 C CA . ASP A 1 123 ? -26.106 -18.203 25.607 1.00 93.50 123 ASP A CA 1
ATOM 984 C C . ASP A 1 123 ? -25.742 -18.943 26.908 1.00 93.50 123 ASP A C 1
ATOM 986 O O . ASP A 1 123 ? -25.698 -18.360 27.998 1.00 93.50 123 ASP A O 1
ATOM 990 N N . ASP A 1 124 ? -25.474 -20.245 26.785 1.00 94.94 124 ASP A N 1
ATOM 991 C CA . ASP A 1 124 ? -25.119 -21.120 27.905 1.00 94.94 124 ASP A CA 1
ATOM 992 C C . ASP A 1 124 ? -23.827 -20.679 28.622 1.00 94.94 124 ASP A C 1
ATOM 994 O O . ASP A 1 124 ? -23.695 -20.890 29.836 1.00 94.94 124 ASP A O 1
ATOM 998 N N . GLU A 1 125 ? -22.879 -20.045 27.919 1.00 93.50 125 GLU A N 1
ATOM 999 C CA . GLU A 1 125 ? -21.642 -19.546 28.530 1.00 93.50 125 GLU A CA 1
ATOM 1000 C C . GLU A 1 125 ? -21.941 -18.358 29.451 1.00 93.50 125 GLU A C 1
ATOM 1002 O O . GLU A 1 125 ? -21.502 -18.347 30.607 1.00 93.50 125 GLU A O 1
ATOM 1007 N N . LEU A 1 126 ? -22.767 -17.407 29.002 1.00 91.12 126 LEU A N 1
ATOM 1008 C CA . LEU A 1 126 ? -23.200 -16.267 29.821 1.00 91.12 126 LEU A CA 1
ATOM 1009 C C . LEU A 1 126 ? -24.016 -16.710 31.042 1.00 91.12 126 LEU A C 1
ATOM 1011 O O . LEU A 1 126 ? -23.805 -16.198 32.149 1.00 91.12 126 LEU A O 1
ATOM 1015 N N . VAL A 1 127 ? -24.905 -17.694 30.879 1.00 94.69 127 VAL A N 1
ATOM 1016 C CA . VAL A 1 127 ? -25.666 -18.286 31.994 1.00 94.69 127 VAL A CA 1
ATOM 1017 C C . VAL A 1 127 ? -24.719 -18.930 33.016 1.00 94.69 127 VAL A C 1
ATOM 1019 O O . VAL A 1 127 ? -24.878 -18.742 34.233 1.00 94.69 127 VAL A O 1
ATOM 1022 N N . ALA A 1 128 ? -23.694 -19.651 32.552 1.00 95.81 128 ALA A N 1
ATOM 1023 C CA . ALA A 1 128 ? -22.686 -20.248 33.421 1.00 95.81 128 ALA A CA 1
ATOM 1024 C C . ALA A 1 128 ? -21.847 -19.181 34.146 1.00 95.81 128 ALA A C 1
ATOM 1026 O O . ALA A 1 128 ? -21.599 -19.309 35.350 1.00 95.81 128 ALA A O 1
ATOM 1027 N N . GLU A 1 129 ? -21.423 -18.115 33.468 1.00 94.25 129 GLU A N 1
ATOM 1028 C CA . GLU A 1 129 ? -20.668 -17.016 34.081 1.00 94.25 129 GLU A CA 1
ATOM 1029 C C . GLU A 1 129 ? -21.479 -16.249 35.129 1.00 94.25 129 GLU A C 1
ATOM 1031 O O . GLU A 1 129 ? -20.956 -15.940 36.210 1.00 94.25 129 GLU A O 1
ATOM 1036 N N . TRP A 1 130 ? -22.762 -16.002 34.855 1.00 94.06 130 TRP A N 1
ATOM 1037 C CA . TRP A 1 130 ? -23.696 -15.405 35.808 1.00 94.06 130 TRP A CA 1
ATOM 1038 C C . TRP A 1 130 ? -23.852 -16.270 37.059 1.00 94.06 130 TRP A C 1
ATOM 1040 O O . TRP A 1 130 ? -23.682 -15.793 38.186 1.00 94.06 130 TRP A O 1
ATOM 1050 N N . THR A 1 131 ? -24.096 -17.569 36.867 1.00 93.62 131 THR A N 1
ATOM 1051 C CA . THR A 1 131 ? -24.261 -18.538 37.961 1.00 93.62 131 THR A CA 1
ATOM 1052 C C . THR A 1 131 ? -22.992 -18.645 38.811 1.00 93.62 131 THR A C 1
ATOM 1054 O O . THR A 1 131 ? -23.058 -18.688 40.042 1.00 93.62 131 THR A O 1
ATOM 1057 N N . ASN A 1 132 ? -21.822 -18.585 38.169 1.00 95.19 132 ASN A N 1
ATOM 1058 C CA . ASN A 1 132 ? -20.511 -18.589 38.820 1.00 95.19 132 ASN A CA 1
ATOM 1059 C C . ASN A 1 132 ? -20.096 -17.226 39.409 1.00 95.19 132 ASN A C 1
ATOM 1061 O O . ASN A 1 132 ? -18.984 -17.107 39.930 1.00 95.19 132 ASN A O 1
ATOM 1065 N N . ARG A 1 133 ? -20.961 -16.201 39.349 1.00 91.44 133 ARG A N 1
ATOM 1066 C CA . ARG A 1 133 ? -20.702 -14.830 39.829 1.00 91.44 133 ARG A CA 1
ATOM 1067 C C . ARG A 1 133 ? -19.444 -14.189 39.228 1.00 91.44 133 ARG A C 1
ATOM 1069 O O . ARG A 1 133 ? -18.747 -13.441 39.913 1.00 91.44 133 ARG A O 1
ATOM 1076 N N . ARG A 1 134 ? -19.145 -14.482 37.960 1.00 91.38 134 ARG A N 1
ATOM 1077 C CA . ARG A 1 134 ? -18.033 -13.853 37.222 1.00 91.38 134 ARG A CA 1
ATOM 1078 C C . ARG A 1 134 ? -18.411 -12.515 36.582 1.00 91.38 134 ARG A C 1
ATOM 1080 O O . ARG A 1 134 ? -17.523 -11.757 36.213 1.00 91.38 134 ARG A O 1
ATOM 1087 N N . ILE A 1 135 ? -19.705 -12.209 36.512 1.00 89.62 135 ILE A N 1
ATOM 1088 C CA . ILE A 1 135 ? -20.236 -10.949 35.988 1.00 89.62 135 ILE A CA 1
ATOM 1089 C C . ILE A 1 135 ? -20.361 -9.932 37.130 1.00 89.62 135 ILE A C 1
ATOM 1091 O O . ILE A 1 135 ? -21.044 -10.179 38.127 1.00 89.62 135 ILE A O 1
ATOM 1095 N N . ASP A 1 136 ? -19.698 -8.783 36.981 1.00 88.19 136 ASP A N 1
ATOM 1096 C CA . ASP A 1 136 ? -19.737 -7.673 37.938 1.00 88.19 136 ASP A CA 1
ATOM 1097 C C . ASP A 1 136 ? -20.732 -6.594 37.486 1.00 88.19 136 ASP A C 1
ATOM 1099 O O . ASP A 1 136 ? -20.759 -6.203 36.319 1.00 88.19 136 ASP A O 1
ATOM 1103 N N . VAL A 1 137 ? -21.543 -6.091 38.417 1.00 88.38 137 VAL A N 1
ATOM 1104 C CA . VAL A 1 137 ? -22.616 -5.124 38.145 1.00 88.38 137 VAL A CA 1
ATOM 1105 C C . VAL A 1 137 ? -22.332 -3.845 38.919 1.00 88.38 137 VAL A C 1
ATOM 1107 O O . VAL A 1 137 ? -22.321 -3.848 40.151 1.00 88.38 137 VAL A O 1
ATOM 1110 N N . ARG A 1 138 ? -22.123 -2.737 38.200 1.00 85.38 138 ARG A N 1
ATOM 1111 C CA . ARG A 1 138 ? -21.818 -1.423 38.784 1.00 85.38 138 ARG A CA 1
ATOM 1112 C C . ARG A 1 138 ? -22.640 -0.324 38.121 1.00 85.38 138 ARG A C 1
ATOM 1114 O O . ARG A 1 138 ? -22.801 -0.329 36.903 1.00 85.38 138 ARG A O 1
ATOM 1121 N N . ARG A 1 139 ? -23.091 0.655 38.910 1.00 81.94 139 ARG A N 1
ATOM 1122 C CA . ARG A 1 139 ? -23.660 1.911 38.396 1.00 81.94 139 ARG A CA 1
ATOM 1123 C C . ARG A 1 139 ? -22.583 2.987 38.294 1.00 81.94 139 ARG A C 1
ATOM 1125 O O . ARG A 1 139 ? -21.748 3.114 39.186 1.00 81.94 139 ARG A O 1
ATOM 1132 N N . PHE A 1 140 ? -22.646 3.769 37.218 1.00 76.06 140 PHE A N 1
ATOM 1133 C CA . PHE A 1 140 ? -21.836 4.967 37.015 1.00 76.06 140 PHE A CA 1
ATOM 1134 C C . PHE A 1 140 ? -22.746 6.198 36.853 1.00 76.06 140 PHE A C 1
ATOM 1136 O O . PHE A 1 140 ? -23.708 6.122 36.089 1.00 76.06 140 PHE A O 1
ATOM 1143 N N . PRO A 1 141 ? -22.442 7.333 37.508 1.00 73.19 141 PRO A N 1
ATOM 1144 C CA . PRO A 1 141 ? -21.399 7.495 38.522 1.00 73.19 141 PRO A CA 1
ATOM 1145 C C . PRO A 1 141 ? -21.710 6.649 39.763 1.00 73.19 141 PRO A C 1
ATOM 1147 O O . PRO A 1 141 ? -22.877 6.394 40.057 1.00 73.19 141 PRO A O 1
ATOM 1150 N N . GLU A 1 142 ? -20.675 6.195 40.476 1.00 71.50 142 GLU A N 1
ATOM 1151 C CA . GLU A 1 142 ? -20.877 5.535 41.766 1.00 71.50 142 GLU A CA 1
ATOM 1152 C C . GLU A 1 142 ? -21.668 6.507 42.637 1.00 71.50 142 GLU A C 1
ATOM 1154 O O . GLU A 1 142 ? -21.192 7.608 42.932 1.00 71.50 142 GLU A O 1
ATOM 1159 N N . SER A 1 143 ? -22.917 6.151 42.951 1.00 60.47 143 SER A N 1
ATOM 1160 C CA . SER A 1 143 ? -23.801 7.008 43.728 1.00 60.47 143 SER A CA 1
ATOM 1161 C C . SER A 1 143 ? -23.031 7.413 44.977 1.00 60.47 143 SER A C 1
ATOM 1163 O O . SER A 1 143 ? -22.651 6.541 45.762 1.00 60.47 143 SER A O 1
ATOM 1165 N N . LEU A 1 144 ? -22.749 8.710 45.133 1.00 55.06 144 LEU A N 1
ATOM 1166 C CA . LEU A 1 144 ? -22.158 9.260 46.344 1.00 55.06 144 LEU A CA 1
ATOM 1167 C C . LEU A 1 144 ? -23.109 8.893 47.477 1.00 55.06 144 LEU A C 1
ATOM 1169 O O . LEU A 1 144 ? -24.097 9.589 47.713 1.00 55.06 144 LEU A O 1
ATOM 1173 N N . ALA A 1 145 ? -22.852 7.770 48.143 1.00 50.31 145 ALA A N 1
ATOM 1174 C CA . ALA A 1 145 ? -23.568 7.375 49.333 1.00 50.31 145 ALA A CA 1
ATOM 1175 C C . ALA A 1 145 ? -23.267 8.459 50.367 1.00 50.31 145 ALA A C 1
ATOM 1177 O O . ALA A 1 145 ? -22.239 8.441 51.048 1.00 50.31 145 ALA A O 1
ATOM 1178 N N . LYS A 1 146 ? -24.138 9.472 50.406 1.00 52.16 146 LYS A N 1
ATOM 1179 C CA . LYS A 1 146 ? -24.142 10.538 51.396 1.00 52.16 146 LYS A CA 1
ATOM 1180 C C . LYS A 1 146 ? -24.031 9.867 52.762 1.00 52.16 146 LYS A C 1
ATOM 1182 O O . LYS A 1 146 ? -24.961 9.191 53.201 1.00 52.16 146 LYS A O 1
ATOM 1187 N N . LYS A 1 147 ? -22.897 10.070 53.444 1.00 45.75 147 LYS A N 1
ATOM 1188 C CA . LYS A 1 147 ? -22.840 9.953 54.906 1.00 45.75 147 LYS A CA 1
ATOM 1189 C C . LYS A 1 147 ? -23.997 10.796 55.458 1.00 45.75 147 LYS A C 1
ATOM 1191 O O . LYS A 1 147 ? -24.191 11.930 55.036 1.00 45.75 147 LYS A O 1
ATOM 1196 N N . GLY A 1 148 ? -24.835 10.153 56.263 1.00 41.59 148 GLY A N 1
ATOM 1197 C CA . GLY A 1 148 ? -26.266 10.433 56.296 1.00 41.59 148 GLY A CA 1
ATOM 1198 C C . GLY A 1 148 ? -26.776 11.594 57.154 1.00 41.59 148 GLY A C 1
ATOM 1199 O O . GLY A 1 148 ? -26.020 12.297 57.815 1.00 41.59 148 GLY A O 1
ATOM 1200 N N . ARG A 1 149 ? -28.124 11.609 57.187 1.00 42.50 149 ARG A N 1
ATOM 1201 C CA . ARG A 1 149 ? -29.090 12.345 58.039 1.00 42.50 149 ARG A CA 1
ATOM 1202 C C . ARG A 1 149 ? -29.227 13.840 57.692 1.00 42.50 149 ARG A C 1
ATOM 1204 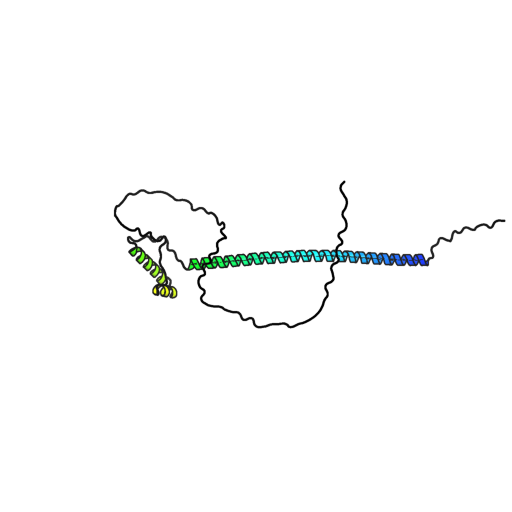O O . ARG A 1 149 ? -28.237 14.502 57.448 1.00 42.50 149 ARG A O 1
ATOM 1211 N N . THR A 1 150 ? -30.404 14.461 57.608 1.00 40.81 150 THR A N 1
ATOM 1212 C CA . THR A 1 150 ? -31.750 14.169 58.136 1.00 40.81 150 THR A CA 1
ATOM 1213 C C . THR A 1 150 ? -32.772 14.976 57.304 1.00 40.81 150 THR A C 1
ATOM 1215 O O . THR A 1 150 ? -32.395 15.916 56.615 1.00 40.81 150 THR A O 1
ATOM 1218 N N . SER A 1 151 ? -34.039 14.571 57.354 1.00 54.22 151 SER A N 1
ATOM 1219 C CA . SER A 1 151 ? -35.247 15.090 56.681 1.00 54.22 151 SER A CA 1
ATOM 1220 C C . SER A 1 151 ? -35.440 16.614 56.531 1.00 54.22 151 SER A C 1
ATOM 1222 O O . SER A 1 151 ? -35.368 17.315 57.533 1.00 54.22 151 SER A O 1
ATOM 1224 N N . GLU A 1 152 ? -35.893 17.058 55.344 1.00 33.16 152 GLU A N 1
ATOM 1225 C CA . GLU A 1 152 ? -37.022 18.007 55.143 1.00 33.16 152 GLU A CA 1
ATOM 1226 C C . GLU A 1 152 ? -37.414 18.133 53.640 1.00 33.16 152 GLU A C 1
ATOM 1228 O O . GLU A 1 152 ? -36.518 18.118 52.793 1.00 33.16 152 GLU A O 1
ATOM 1233 N N . PRO A 1 153 ? -38.711 18.254 53.263 1.00 45.81 153 PRO A N 1
ATOM 1234 C CA . PRO A 1 153 ? -39.150 18.592 51.898 1.00 45.81 153 PRO A CA 1
ATOM 1235 C C . PRO A 1 153 ? -39.834 19.987 51.835 1.00 45.81 153 PRO A C 1
ATOM 1237 O O . PRO A 1 153 ? -40.112 20.579 52.873 1.00 45.81 153 PRO A O 1
ATOM 1240 N N . PRO A 1 154 ? -40.327 20.458 50.672 1.00 62.16 154 PRO A N 1
ATOM 1241 C CA . PRO A 1 154 ? -39.657 20.656 49.385 1.00 62.16 154 PRO A CA 1
ATOM 1242 C C . PRO A 1 154 ? -39.825 22.117 48.885 1.00 62.16 154 PRO A C 1
ATOM 1244 O O . PRO A 1 154 ? -40.796 22.794 49.224 1.00 62.16 154 PRO A O 1
ATOM 1247 N N . ARG A 1 155 ? -38.975 22.598 47.965 1.00 34.56 155 ARG A N 1
ATOM 1248 C CA . ARG A 1 155 ? -39.351 23.717 47.075 1.00 34.56 155 ARG A CA 1
ATOM 1249 C C . ARG A 1 155 ? -38.891 23.475 45.640 1.00 34.56 155 ARG A C 1
ATOM 1251 O O . ARG A 1 155 ? -37.716 23.251 45.3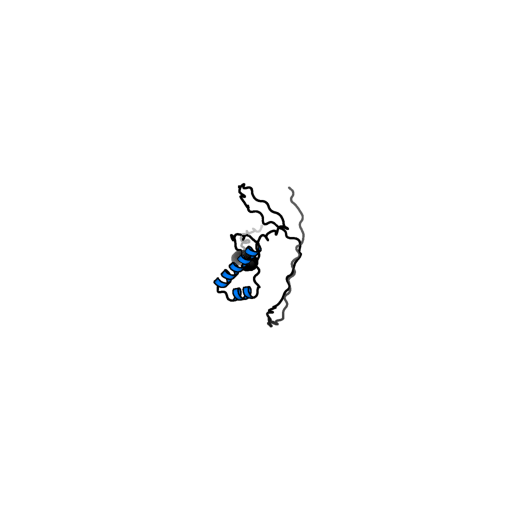78 1.00 34.56 155 ARG A O 1
ATOM 1258 N N . ARG A 1 156 ? -39.878 23.514 44.739 1.00 47.12 156 ARG A N 1
ATOM 1259 C CA . ARG A 1 156 ? -39.740 23.684 43.286 1.00 47.12 156 ARG A CA 1
ATOM 1260 C C . ARG A 1 156 ? -38.928 24.941 43.008 1.00 47.12 156 ARG A C 1
ATOM 1262 O O . ARG A 1 156 ? -39.284 25.925 43.636 1.00 47.12 156 ARG A O 1
ATOM 1269 N N . GLU A 1 157 ? -37.999 24.897 42.048 1.00 33.44 157 GLU A N 1
ATOM 1270 C CA . GLU A 1 157 ? -37.892 25.796 40.876 1.00 33.44 157 GLU A CA 1
ATOM 1271 C C . GLU A 1 157 ? -37.020 25.105 39.796 1.00 33.44 157 GLU A C 1
ATOM 1273 O O . GLU A 1 157 ? -35.888 24.705 40.047 1.00 33.44 157 GLU A O 1
ATOM 1278 N N . THR A 1 158 ? -37.573 24.906 38.597 1.00 38.56 158 THR A N 1
ATOM 1279 C CA . THR A 1 158 ? -36.848 24.832 37.302 1.00 38.56 158 THR A CA 1
ATOM 1280 C C . THR A 1 158 ? -36.446 26.257 36.863 1.00 38.56 158 THR A C 1
ATOM 1282 O O . THR A 1 158 ? -37.053 27.174 37.417 1.00 38.56 158 THR A O 1
ATOM 1285 N N . PRO A 1 159 ? -35.601 26.526 35.830 1.00 55.44 159 PRO A N 1
ATOM 1286 C CA . PRO A 1 159 ? -35.075 25.652 34.760 1.00 55.44 159 PRO A CA 1
ATOM 1287 C C . PRO A 1 159 ? -33.580 25.911 34.388 1.00 55.44 159 PRO A C 1
ATOM 1289 O O . PRO A 1 159 ? -32.906 26.715 35.017 1.00 55.44 159 PRO A O 1
ATOM 1292 N N . LEU A 1 160 ? -33.130 25.272 33.292 1.00 37.25 160 LEU A N 1
ATOM 1293 C CA . LEU A 1 160 ? -32.225 25.768 32.223 1.00 37.25 160 LEU A CA 1
ATOM 1294 C C . LEU A 1 160 ? -30.952 24.951 31.939 1.00 37.25 160 LEU A C 1
ATOM 1296 O O . LEU A 1 160 ? -30.028 24.866 32.736 1.00 37.25 160 LEU A O 1
ATOM 1300 N N . CYS A 1 161 ? -30.957 24.417 30.711 1.00 32.41 161 CYS A N 1
ATOM 1301 C CA . CYS A 1 161 ? -29.885 24.353 29.717 1.00 32.41 161 CYS A CA 1
ATOM 1302 C C . CYS A 1 161 ? -28.425 24.350 30.188 1.00 32.41 161 CYS A C 1
ATOM 1304 O O . CYS A 1 161 ? -27.893 25.387 30.566 1.00 32.41 161 CYS A O 1
ATOM 1306 N N . CYS A 1 162 ? -27.725 23.258 29.869 1.00 31.64 162 CYS A N 1
ATOM 1307 C CA . CYS A 1 162 ? -26.346 23.343 29.396 1.00 31.64 162 CYS A CA 1
ATOM 1308 C C . CYS A 1 162 ? -26.266 22.756 27.985 1.00 31.64 162 CYS A C 1
ATOM 1310 O O . CYS A 1 162 ? -26.285 21.548 27.764 1.00 31.64 162 CYS A O 1
ATOM 1312 N N . THR A 1 163 ? -26.215 23.676 27.033 1.00 39.16 163 THR A N 1
ATOM 1313 C CA . THR A 1 163 ? -25.655 23.521 25.697 1.00 39.16 163 THR A CA 1
ATOM 1314 C C . THR A 1 163 ? -24.186 23.101 25.758 1.00 39.16 163 THR A C 1
ATOM 1316 O O . THR A 1 163 ? -23.443 23.622 26.583 1.00 39.16 163 THR A O 1
ATOM 1319 N N . GLY A 1 164 ? -23.767 22.284 24.790 1.00 34.53 164 GLY A N 1
ATOM 1320 C CA . GLY A 1 164 ? -22.420 22.326 24.217 1.00 34.53 164 GLY A CA 1
ATOM 1321 C C . GLY A 1 164 ? -21.320 21.617 25.003 1.00 34.53 164 GLY A C 1
ATOM 1322 O O . GLY A 1 164 ? -20.718 22.196 25.899 1.00 34.53 164 GLY A O 1
ATOM 1323 N N . PHE A 1 165 ? -20.955 20.412 24.564 1.00 32.41 165 PHE A N 1
ATOM 1324 C CA . PHE A 1 165 ? -19.579 19.942 24.711 1.00 32.41 165 PHE A CA 1
ATOM 1325 C C . PHE A 1 165 ? -18.934 19.999 23.331 1.00 32.41 165 PHE A C 1
ATOM 1327 O O . PHE A 1 165 ? -19.187 19.160 22.469 1.00 32.41 165 PHE A O 1
ATOM 1334 N N . ALA A 1 166 ? -18.203 21.088 23.111 1.00 37.12 166 ALA A N 1
ATOM 1335 C CA . ALA A 1 166 ? -17.371 21.288 21.945 1.00 37.12 166 ALA A CA 1
ATOM 1336 C C . ALA A 1 166 ? -16.188 20.316 21.968 1.00 37.12 166 ALA A C 1
ATOM 1338 O O . ALA A 1 166 ? -15.635 20.005 23.026 1.00 37.12 166 ALA A O 1
ATOM 1339 N N . ASP A 1 167 ? -15.791 19.905 20.767 1.00 37.56 167 ASP A N 1
ATOM 1340 C CA . ASP A 1 167 ? -14.449 19.453 20.439 1.00 37.56 167 ASP A CA 1
ATOM 1341 C C . ASP A 1 167 ? -13.384 20.305 21.133 1.00 37.56 167 ASP A C 1
ATOM 1343 O O . ASP A 1 167 ? -13.491 21.531 21.159 1.00 37.56 167 ASP A O 1
ATOM 1347 N N . THR A 1 168 ? -12.311 19.675 21.616 1.00 39.75 168 THR A N 1
ATOM 1348 C CA . THR A 1 168 ? -10.942 20.116 21.308 1.00 39.75 168 THR A CA 1
ATOM 1349 C C . THR A 1 168 ? -9.874 19.163 21.859 1.00 39.75 168 THR A C 1
ATOM 1351 O O . THR A 1 168 ? -9.859 18.804 23.030 1.00 39.75 168 THR A O 1
ATOM 1354 N N . GLN A 1 169 ? -8.916 18.880 20.971 1.00 35.53 169 GLN A N 1
ATOM 1355 C CA . GLN A 1 169 ? -7.473 18.792 21.232 1.00 35.53 169 GLN A CA 1
ATOM 1356 C C . GLN A 1 169 ? -6.916 17.476 21.798 1.00 35.53 169 GLN A C 1
ATOM 1358 O O . GLN A 1 169 ? -6.618 17.302 22.976 1.00 35.53 169 GLN A O 1
ATOM 1363 N N . ILE A 1 170 ? -6.621 16.597 20.838 1.00 46.75 170 ILE A N 1
ATOM 1364 C CA . ILE A 1 170 ? -5.421 15.764 20.829 1.00 46.75 170 ILE A CA 1
ATOM 1365 C C . ILE A 1 170 ? -4.204 16.699 20.745 1.00 46.75 170 ILE A C 1
ATOM 1367 O O . ILE A 1 170 ? -3.881 17.181 19.666 1.00 46.75 170 ILE A O 1
ATOM 1371 N N . GLU A 1 171 ? -3.488 16.905 21.850 1.00 37.06 171 GLU A N 1
ATOM 1372 C CA . GLU A 1 171 ? -2.062 17.236 21.798 1.00 37.06 171 GLU A CA 1
ATOM 1373 C C . GLU A 1 171 ? -1.293 16.630 22.985 1.00 37.06 171 GLU A C 1
ATOM 1375 O O . GLU A 1 171 ? -1.541 16.916 24.150 1.00 37.06 171 GLU A O 1
ATOM 1380 N N . LYS A 1 172 ? -0.324 15.781 22.620 1.00 37.97 172 LYS A N 1
ATOM 1381 C CA . LYS A 1 172 ? 1.021 15.638 23.200 1.00 37.97 172 LYS A CA 1
ATOM 1382 C C . LYS A 1 172 ? 1.144 15.535 24.729 1.00 37.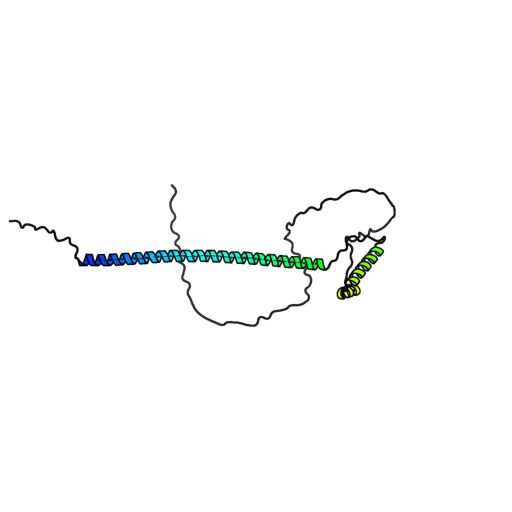97 172 LYS A C 1
ATOM 1384 O O . LYS A 1 172 ? 1.258 16.529 25.433 1.00 37.97 172 LYS A O 1
ATOM 1389 N N . SER A 1 173 ? 1.443 14.320 25.198 1.00 33.22 173 SER A N 1
ATOM 1390 C CA . SER A 1 173 ? 2.501 14.158 26.204 1.00 33.22 173 SER A CA 1
ATOM 1391 C C . SER A 1 173 ? 3.198 12.804 26.077 1.00 33.22 173 SER A C 1
ATOM 1393 O O . SER A 1 173 ? 2.802 11.792 26.653 1.00 33.22 173 SER A O 1
ATOM 1395 N N . ALA A 1 174 ? 4.278 12.803 25.298 1.00 43.44 174 ALA A N 1
ATOM 1396 C CA . ALA A 1 174 ? 5.386 11.891 25.508 1.00 43.44 174 ALA A CA 1
ATOM 1397 C C . ALA A 1 174 ? 6.257 12.480 26.625 1.00 43.44 174 ALA A C 1
ATOM 1399 O O . ALA A 1 174 ? 6.881 13.515 26.409 1.00 43.44 174 ALA A O 1
ATOM 1400 N N . ARG A 1 175 ? 6.282 11.825 27.793 1.00 43.47 175 ARG A N 1
ATOM 1401 C CA . ARG A 1 175 ? 7.385 11.740 28.779 1.00 43.47 175 ARG A CA 1
ATOM 1402 C C . ARG A 1 175 ? 6.817 11.530 30.178 1.00 43.47 175 ARG A C 1
ATOM 1404 O O . ARG A 1 175 ? 6.570 12.471 30.919 1.00 43.47 175 ARG A O 1
ATOM 1411 N N . THR A 1 176 ? 6.687 10.270 30.564 1.00 38.50 176 THR A N 1
ATOM 1412 C CA . THR A 1 176 ? 7.322 9.710 31.768 1.00 38.50 176 THR A CA 1
ATOM 1413 C C . THR A 1 176 ? 6.961 8.235 31.806 1.00 38.50 176 THR A C 1
ATOM 1415 O O . THR A 1 176 ? 5.830 7.845 32.074 1.00 38.50 176 THR A O 1
ATOM 1418 N N . GLY A 1 177 ? 7.937 7.399 31.456 1.00 41.16 177 GLY A N 1
ATOM 1419 C CA . GLY A 1 177 ? 7.809 5.957 31.565 1.00 41.16 177 GLY A CA 1
ATOM 1420 C C . GLY A 1 177 ? 7.636 5.557 33.026 1.00 41.16 177 GLY A C 1
ATOM 1421 O O . GLY A 1 177 ? 8.583 5.607 33.804 1.00 41.16 177 GLY A O 1
ATOM 1422 N N . LYS A 1 178 ? 6.426 5.125 33.372 1.00 34.88 178 LYS A N 1
ATOM 1423 C CA . LYS A 1 178 ? 6.176 4.115 34.400 1.00 34.88 178 LYS A CA 1
ATOM 1424 C C . LYS A 1 178 ? 5.291 3.051 33.764 1.00 34.88 178 LYS A C 1
ATOM 1426 O O . LYS A 1 178 ? 4.074 3.165 33.716 1.00 34.88 178 LYS A O 1
ATOM 1431 N N . PHE A 1 179 ? 5.965 2.058 33.191 1.00 30.98 179 PHE A N 1
ATOM 1432 C CA . PHE A 1 179 ? 5.382 0.803 32.739 1.00 30.98 179 PHE A CA 1
ATOM 1433 C C . PHE A 1 179 ? 4.816 0.071 33.964 1.00 30.98 179 PHE A C 1
ATOM 1435 O O . PHE A 1 179 ? 5.578 -0.354 34.830 1.00 30.98 179 PHE A O 1
ATOM 1442 N N . CYS A 1 180 ? 3.496 -0.087 34.037 1.00 34.53 180 CYS A N 1
ATOM 1443 C CA . CYS A 1 180 ? 2.890 -1.147 34.835 1.00 34.53 180 CYS A CA 1
ATOM 1444 C C . CYS A 1 180 ? 2.712 -2.358 33.919 1.00 34.53 180 CYS A C 1
ATOM 1446 O O . CYS A 1 180 ? 1.821 -2.380 33.073 1.00 34.53 180 CYS A O 1
ATOM 1448 N N . SER A 1 181 ? 3.592 -3.344 34.065 1.00 36.34 181 SER A N 1
ATOM 1449 C CA . SER A 1 181 ? 3.447 -4.662 33.451 1.00 36.34 181 SER A CA 1
ATOM 1450 C C . SER A 1 181 ? 2.298 -5.422 34.123 1.00 36.34 181 SER A C 1
ATOM 1452 O O . SER A 1 181 ? 2.336 -5.569 35.346 1.00 36.34 181 SER A O 1
ATOM 1454 N N . PRO A 1 182 ? 1.331 -5.991 33.385 1.00 38.25 182 PRO A N 1
ATOM 1455 C CA . PRO A 1 182 ? 0.563 -7.119 33.879 1.00 38.25 182 PRO A CA 1
ATOM 1456 C C . PRO A 1 182 ? 1.331 -8.408 33.577 1.00 38.25 182 PRO A C 1
ATOM 1458 O O . PRO A 1 182 ? 1.831 -8.625 32.471 1.00 38.25 182 PRO A O 1
ATOM 1461 N N . SER A 1 183 ? 1.439 -9.242 34.601 1.00 36.91 183 SER A N 1
ATOM 1462 C CA . SER A 1 183 ? 2.097 -10.541 34.612 1.00 36.91 183 SER A CA 1
ATOM 1463 C C . SER A 1 183 ? 1.700 -11.431 33.430 1.00 36.91 183 SER A C 1
ATOM 1465 O O . SER A 1 183 ? 0.530 -11.740 33.218 1.00 36.91 183 SER A O 1
ATOM 1467 N N . ARG A 1 184 ? 2.722 -11.894 32.699 1.00 38.50 184 ARG A N 1
ATOM 1468 C CA . ARG A 1 184 ? 2.658 -13.028 31.771 1.00 38.50 184 ARG A CA 1
ATOM 1469 C C . ARG A 1 184 ? 2.205 -14.288 32.513 1.00 38.50 184 ARG A C 1
ATOM 1471 O O . ARG A 1 184 ? 2.841 -14.685 33.485 1.00 38.50 184 ARG A O 1
ATOM 1478 N N . SER A 1 185 ? 1.223 -14.987 31.956 1.00 41.19 185 SER A N 1
ATOM 1479 C CA . SER A 1 185 ? 1.143 -16.448 32.034 1.00 41.19 185 SER A CA 1
ATOM 1480 C C . SER A 1 185 ? 0.908 -16.988 30.618 1.00 41.19 185 SER A C 1
ATOM 1482 O O . SER A 1 185 ? 0.141 -16.376 29.887 1.00 41.19 185 SER A O 1
ATOM 1484 N N . GLY A 1 186 ? 1.679 -18.029 30.251 1.00 38.47 186 GLY A N 1
ATOM 1485 C CA . GLY A 1 186 ? 1.613 -18.949 29.090 1.00 38.47 186 GLY A CA 1
ATOM 1486 C C . GLY A 1 186 ? 1.056 -18.432 27.755 1.00 38.47 186 GLY A C 1
ATOM 1487 O O . GLY A 1 186 ? -0.055 -17.947 27.682 1.00 38.47 186 GLY A O 1
ATOM 1488 N N . VAL A 1 187 ? 1.708 -18.581 26.603 1.00 39.34 187 VAL A N 1
ATOM 1489 C CA . VAL A 1 187 ? 2.338 -19.792 26.057 1.00 39.34 187 VAL A CA 1
ATOM 1490 C C . VAL A 1 187 ? 3.327 -19.340 24.974 1.00 39.34 187 VAL A C 1
ATOM 1492 O O . VAL A 1 187 ? 2.967 -18.563 24.092 1.00 39.34 187 VAL A O 1
ATOM 1495 N N . SER A 1 188 ? 4.579 -19.796 25.034 1.00 35.78 188 SER A N 1
ATOM 1496 C CA . SER A 1 188 ? 5.572 -19.567 23.981 1.00 35.78 188 SER A CA 1
ATOM 1497 C C . SER A 1 188 ? 5.448 -20.651 22.911 1.00 35.78 188 SER A C 1
ATOM 1499 O O . SER A 1 188 ? 5.807 -21.800 23.160 1.00 35.78 188 SER A O 1
ATOM 1501 N N . TYR A 1 189 ? 4.973 -20.288 21.722 1.00 40.28 189 TYR A N 1
ATOM 1502 C CA . TYR A 1 189 ? 5.226 -21.071 20.515 1.00 40.28 189 TYR A CA 1
ATOM 1503 C C . TYR A 1 189 ? 6.570 -20.618 19.939 1.00 40.28 189 TYR A C 1
ATOM 1505 O O . TYR A 1 189 ? 6.699 -19.488 19.471 1.00 40.28 189 TYR A O 1
ATOM 1513 N N . SER A 1 190 ? 7.575 -21.488 20.015 1.00 39.50 190 SER A N 1
ATOM 1514 C CA . SER A 1 190 ? 8.839 -21.338 19.291 1.00 39.50 190 SER A CA 1
ATOM 1515 C C . SER A 1 190 ? 8.699 -22.023 17.931 1.00 39.50 190 SER A C 1
ATOM 1517 O O . SER A 1 190 ? 8.488 -23.236 17.910 1.00 39.50 190 SER A O 1
ATOM 1519 N N . PRO A 1 191 ? 8.833 -21.323 16.793 1.00 44.50 191 PRO A N 1
ATOM 1520 C CA . PRO A 1 191 ? 9.044 -21.990 15.518 1.00 44.50 191 PRO A CA 1
ATOM 1521 C C . PRO A 1 191 ? 10.511 -22.428 15.443 1.00 44.50 191 PRO A C 1
ATOM 1523 O O . PRO A 1 191 ? 11.415 -21.593 15.408 1.00 44.50 191 PRO A O 1
ATOM 1526 N N . SER A 1 192 ? 10.737 -23.741 15.455 1.00 40.75 192 SER A N 1
ATOM 1527 C CA . SER A 1 192 ? 12.020 -24.350 15.101 1.00 40.75 192 SER A CA 1
ATOM 1528 C C . SER A 1 192 ? 12.225 -24.182 13.597 1.00 40.75 192 SER A C 1
ATOM 1530 O O . SER A 1 192 ? 11.460 -24.742 12.815 1.00 40.75 192 SER A O 1
ATOM 1532 N N . TYR A 1 193 ? 13.219 -23.395 13.189 1.00 45.25 193 TYR A N 1
ATOM 1533 C CA . TYR A 1 193 ? 13.719 -23.419 11.816 1.00 45.25 193 TYR A CA 1
ATOM 1534 C C . TYR A 1 193 ? 14.988 -24.260 11.796 1.00 45.25 193 TYR A C 1
ATOM 1536 O O . TYR A 1 193 ? 16.081 -23.783 12.104 1.00 45.25 193 TYR A O 1
ATOM 1544 N N . ASP A 1 194 ? 14.807 -25.529 11.450 1.00 43.47 194 ASP A N 1
ATOM 1545 C CA . ASP A 1 194 ? 15.894 -26.419 11.089 1.00 43.47 194 ASP A CA 1
ATOM 1546 C C . ASP A 1 194 ? 16.492 -25.999 9.738 1.00 43.47 194 ASP A C 1
ATOM 1548 O O . ASP A 1 194 ? 15.808 -25.881 8.725 1.00 43.47 194 ASP A O 1
ATOM 1552 N N . HIS A 1 195 ? 17.803 -25.771 9.779 1.00 49.16 195 HIS A N 1
ATOM 1553 C CA . HIS A 1 195 ? 18.796 -26.209 8.801 1.00 49.16 195 HIS A CA 1
ATOM 1554 C C . HIS A 1 195 ? 18.497 -26.063 7.299 1.00 49.16 195 HIS A C 1
ATOM 1556 O O . HIS A 1 195 ? 17.971 -26.978 6.681 1.00 49.16 195 HIS A O 1
ATOM 1562 N N . LEU A 1 196 ? 19.081 -25.029 6.677 1.00 47.31 196 LEU A N 1
ATOM 1563 C CA . LEU A 1 196 ? 19.786 -25.163 5.393 1.00 47.31 196 LEU A CA 1
ATOM 1564 C C . LEU A 1 196 ? 20.998 -24.211 5.360 1.00 47.31 196 LEU A C 1
ATOM 1566 O O . LEU A 1 196 ? 20.855 -23.000 5.210 1.00 47.31 196 LEU A O 1
ATOM 1570 N N . GLN A 1 197 ? 22.202 -24.770 5.513 1.00 50.59 197 GLN A N 1
ATOM 1571 C CA . GLN A 1 197 ? 23.446 -24.139 5.058 1.00 50.59 197 GLN A CA 1
ATOM 1572 C C . GLN A 1 197 ? 23.660 -24.467 3.576 1.00 50.59 197 GLN A C 1
ATOM 1574 O O . GLN A 1 197 ? 23.483 -25.623 3.190 1.00 50.59 197 GLN A O 1
ATOM 1579 N N . PRO A 1 198 ? 24.195 -23.528 2.784 1.00 52.41 198 PRO A N 1
ATOM 1580 C CA . PRO A 1 198 ? 25.060 -23.867 1.672 1.00 52.41 198 PRO A CA 1
ATOM 1581 C C . PRO A 1 198 ? 26.504 -23.491 2.015 1.00 52.41 198 PRO A C 1
ATOM 1583 O O . PRO A 1 198 ? 26.866 -22.326 2.168 1.00 52.41 198 PRO A O 1
ATOM 1586 N N . THR A 1 199 ? 27.337 -24.519 2.118 1.00 50.66 199 THR A N 1
ATOM 1587 C CA . THR A 1 199 ? 28.787 -24.444 1.946 1.00 50.66 199 THR A CA 1
ATOM 1588 C C . THR A 1 199 ? 29.121 -24.094 0.496 1.00 50.66 199 THR A C 1
ATOM 1590 O O . THR A 1 199 ? 28.646 -24.768 -0.417 1.00 50.66 199 THR A O 1
ATOM 1593 N N . GLY A 1 200 ? 29.985 -23.103 0.283 1.00 45.88 200 GLY A N 1
ATOM 1594 C CA . GLY A 1 200 ? 30.566 -22.800 -1.027 1.00 45.88 200 GLY A CA 1
ATOM 1595 C C . GLY A 1 200 ? 31.620 -21.702 -0.927 1.00 45.88 200 GLY A C 1
ATOM 1596 O O . GLY A 1 200 ? 31.286 -20.534 -0.787 1.00 45.88 200 GLY A O 1
ATOM 1597 N N . GLN A 1 201 ? 32.888 -22.111 -0.924 1.00 43.44 201 GLN A N 1
ATOM 1598 C CA . GLN A 1 201 ? 34.093 -21.285 -0.829 1.00 43.44 201 GLN A CA 1
ATOM 1599 C C . GLN A 1 201 ? 34.471 -20.609 -2.158 1.00 43.44 201 GLN A C 1
ATOM 1601 O O . GLN A 1 201 ? 34.180 -21.150 -3.220 1.00 43.44 201 GLN A O 1
ATOM 1606 N N . SER A 1 202 ? 35.332 -19.585 -2.026 1.00 44.44 202 SER A N 1
ATOM 1607 C CA . SER A 1 202 ? 36.288 -19.061 -3.025 1.00 44.44 202 SER A CA 1
ATOM 1608 C C . SER A 1 202 ? 35.673 -18.171 -4.119 1.00 44.44 202 SER A C 1
ATOM 1610 O O . SER A 1 202 ? 34.598 -18.466 -4.610 1.00 44.44 202 SER A O 1
ATOM 1612 N N . GLN A 1 203 ? 36.271 -17.065 -4.563 1.00 41.22 203 GLN A N 1
ATOM 1613 C CA . GLN A 1 203 ? 37.694 -16.747 -4.666 1.00 41.22 203 GLN A CA 1
ATOM 1614 C C . GLN A 1 203 ? 37.875 -15.230 -4.901 1.00 41.22 203 GLN A C 1
ATOM 1616 O O . GLN A 1 203 ? 36.915 -14.530 -5.209 1.00 41.22 203 GLN A O 1
ATOM 1621 N N . ASP A 1 204 ? 39.109 -14.768 -4.714 1.00 47.44 204 ASP A N 1
ATOM 1622 C CA . ASP A 1 204 ? 39.673 -13.442 -4.989 1.00 47.44 204 ASP A CA 1
ATOM 1623 C C . ASP A 1 204 ? 38.981 -12.576 -6.055 1.00 47.44 204 ASP A C 1
ATOM 1625 O O . ASP A 1 204 ? 38.836 -13.003 -7.195 1.00 47.44 204 ASP A O 1
ATOM 1629 N N . GLU A 1 205 ? 38.764 -11.289 -5.756 1.00 48.22 205 GLU A N 1
ATOM 1630 C CA . GLU A 1 205 ? 39.060 -10.258 -6.754 1.00 48.22 205 GLU A CA 1
ATOM 1631 C C . GLU A 1 205 ? 39.406 -8.910 -6.114 1.00 48.22 205 GLU A C 1
ATOM 1633 O O . GLU A 1 205 ? 38.739 -8.385 -5.221 1.00 48.22 205 GLU A O 1
ATOM 1638 N N . SER A 1 206 ? 40.546 -8.395 -6.556 1.00 51.72 206 SER A N 1
ATOM 1639 C CA . SER A 1 206 ? 41.212 -7.200 -6.071 1.00 51.72 206 SER A CA 1
ATOM 1640 C C . SER A 1 206 ? 40.419 -5.934 -6.401 1.00 51.72 206 SER A C 1
ATOM 1642 O O . SER A 1 206 ? 40.045 -5.697 -7.545 1.00 51.72 206 SER A O 1
ATOM 1644 N N . ALA A 1 207 ? 40.227 -5.072 -5.404 1.00 55.41 207 ALA A N 1
ATOM 1645 C CA . ALA A 1 207 ? 39.697 -3.730 -5.610 1.00 55.41 207 ALA A CA 1
ATOM 1646 C C . ALA A 1 207 ? 40.736 -2.841 -6.330 1.00 55.41 207 ALA A C 1
ATOM 1648 O O . ALA A 1 207 ? 41.886 -2.778 -5.882 1.00 55.41 207 ALA A O 1
ATOM 1649 N N . PRO A 1 208 ? 40.371 -2.109 -7.398 1.00 62.78 208 PRO A N 1
ATOM 1650 C CA . PRO A 1 208 ? 41.251 -1.108 -7.979 1.00 62.78 208 PRO A CA 1
ATOM 1651 C C . PRO A 1 208 ? 41.244 0.173 -7.135 1.00 62.78 208 PRO A C 1
ATOM 1653 O O . PRO A 1 208 ? 40.200 0.745 -6.816 1.00 62.78 208 PRO A O 1
ATOM 1656 N N . SER A 1 209 ? 42.449 0.625 -6.792 1.00 58.12 209 SER A N 1
ATOM 1657 C CA . SER A 1 209 ? 42.743 1.907 -6.156 1.00 58.12 209 SER A CA 1
ATOM 1658 C C . SER A 1 209 ? 42.119 3.082 -6.912 1.00 58.12 209 SER A C 1
ATOM 1660 O O . SER A 1 209 ? 42.365 3.276 -8.102 1.00 58.12 209 SER A O 1
ATOM 1662 N N . ALA A 1 210 ? 41.362 3.908 -6.192 1.00 58.59 210 ALA A N 1
ATOM 1663 C CA . ALA A 1 210 ? 40.856 5.181 -6.687 1.00 58.59 210 ALA A CA 1
ATOM 1664 C C . ALA A 1 210 ? 42.011 6.156 -7.012 1.00 58.59 210 ALA A C 1
ATOM 1666 O O . ALA A 1 210 ? 42.975 6.241 -6.242 1.00 58.59 210 ALA A O 1
ATOM 1667 N N . PRO A 1 211 ? 41.926 6.938 -8.103 1.00 63.19 211 PRO A N 1
ATOM 1668 C CA . PRO A 1 211 ? 42.887 7.994 -8.369 1.00 63.19 211 PRO A CA 1
ATOM 1669 C C . PRO A 1 211 ? 42.690 9.159 -7.391 1.00 63.19 211 PRO A C 1
ATOM 1671 O O . PRO A 1 211 ? 41.598 9.697 -7.202 1.00 63.19 211 PRO A O 1
ATOM 1674 N N . ARG A 1 212 ? 43.804 9.543 -6.773 1.00 56.56 212 ARG A N 1
ATOM 1675 C CA . ARG A 1 212 ? 43.982 10.704 -5.905 1.00 56.56 212 ARG A CA 1
ATOM 1676 C C . ARG A 1 212 ? 43.762 11.975 -6.738 1.00 56.56 212 ARG A C 1
ATOM 1678 O O . ARG A 1 212 ? 44.610 12.322 -7.552 1.00 56.56 212 ARG A O 1
ATOM 1685 N N . MET A 1 213 ? 42.619 12.638 -6.557 1.00 54.03 2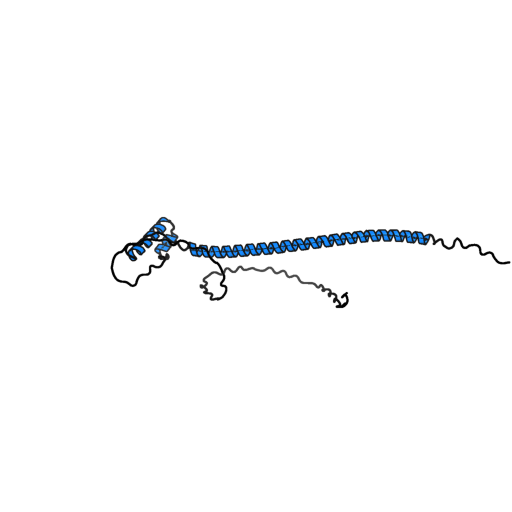13 MET A N 1
ATOM 1686 C CA . MET A 1 213 ? 42.365 13.972 -7.111 1.00 54.03 213 MET A CA 1
ATOM 1687 C C . MET A 1 213 ? 43.322 14.976 -6.468 1.00 54.03 213 MET A C 1
ATOM 1689 O O . MET A 1 213 ? 43.317 15.171 -5.250 1.00 54.03 213 MET A O 1
ATOM 1693 N N . ASP A 1 214 ? 44.149 15.574 -7.314 1.00 53.97 214 ASP A N 1
ATOM 1694 C CA . ASP A 1 214 ? 45.105 16.614 -6.979 1.00 53.97 214 ASP A CA 1
ATOM 1695 C C . ASP A 1 214 ? 44.362 17.931 -6.702 1.00 53.97 214 ASP A C 1
ATOM 1697 O O . ASP A 1 214 ? 43.545 18.396 -7.502 1.00 53.97 214 ASP A O 1
ATOM 1701 N N . GLN A 1 215 ? 44.611 18.518 -5.533 1.00 55.72 215 GLN A N 1
ATOM 1702 C CA . GLN A 1 215 ? 44.100 19.834 -5.169 1.00 55.72 215 GLN A CA 1
ATOM 1703 C C . GLN A 1 215 ? 45.012 20.889 -5.792 1.00 55.72 215 GLN A C 1
ATOM 1705 O O . GLN A 1 215 ? 46.009 21.295 -5.202 1.00 55.72 215 GLN A O 1
ATOM 1710 N N . GLY A 1 216 ? 44.642 21.373 -6.972 1.00 55.78 216 GLY A N 1
ATOM 1711 C CA . GLY A 1 216 ? 45.336 22.483 -7.605 1.00 55.78 216 GLY A CA 1
ATOM 1712 C C . GLY A 1 216 ? 44.420 23.229 -8.555 1.00 55.78 216 GLY A C 1
ATOM 1713 O O . GLY A 1 216 ? 44.185 22.764 -9.661 1.00 55.78 216 GLY A O 1
ATOM 1714 N N . THR A 1 217 ? 43.885 24.370 -8.114 1.00 54.88 217 THR A N 1
ATOM 1715 C CA . THR A 1 217 ? 44.021 25.689 -8.769 1.00 54.88 217 THR A CA 1
ATOM 1716 C C . THR A 1 217 ? 43.123 26.688 -8.031 1.00 54.88 217 THR A C 1
ATOM 1718 O O . THR A 1 217 ? 41.925 26.810 -8.279 1.00 54.88 217 THR A O 1
ATOM 1721 N N . ARG A 1 218 ? 43.737 27.409 -7.088 1.00 52.09 218 ARG A N 1
ATOM 1722 C CA . ARG A 1 218 ? 43.363 28.789 -6.769 1.00 52.09 218 ARG A CA 1
ATOM 1723 C C . ARG A 1 218 ? 43.702 29.639 -7.992 1.00 52.09 218 ARG A C 1
ATOM 1725 O O . ARG A 1 218 ? 44.828 29.549 -8.464 1.00 52.09 218 ARG A O 1
ATOM 1732 N N . ASP A 1 219 ? 42.752 30.433 -8.473 1.00 51.84 219 ASP A N 1
ATOM 1733 C CA . ASP A 1 219 ? 42.892 31.883 -8.690 1.00 51.84 219 ASP A CA 1
ATOM 1734 C C . ASP A 1 219 ? 42.020 32.417 -9.835 1.00 51.84 219 ASP A C 1
ATOM 1736 O O . ASP A 1 219 ? 41.863 31.797 -10.881 1.00 51.84 219 ASP A O 1
ATOM 1740 N N . ARG A 1 220 ? 41.577 33.664 -9.616 1.00 50.75 220 ARG A N 1
ATOM 1741 C CA . ARG A 1 220 ? 41.038 34.655 -10.566 1.00 50.75 220 ARG A CA 1
ATOM 1742 C C . ARG A 1 220 ? 39.600 34.472 -11.057 1.00 50.75 220 ARG A C 1
ATOM 1744 O O . ARG A 1 220 ? 39.346 33.798 -12.042 1.00 50.75 220 ARG A O 1
ATOM 1751 N N . LEU A 1 221 ? 38.711 35.316 -10.529 1.00 52.47 221 LEU A N 1
ATOM 1752 C CA . LEU A 1 221 ? 38.344 36.566 -11.219 1.00 52.47 221 LEU A CA 1
ATOM 1753 C C . LEU A 1 221 ? 37.478 37.454 -10.310 1.00 52.47 221 LEU A C 1
ATOM 1755 O O . LEU A 1 221 ? 36.281 37.251 -10.159 1.00 52.47 221 LEU A O 1
ATOM 1759 N N . HIS A 1 222 ? 38.117 38.472 -9.732 1.00 56.91 222 HIS A N 1
ATOM 1760 C CA . HIS A 1 222 ? 37.488 39.768 -9.504 1.00 56.91 222 HIS A CA 1
ATOM 1761 C C . HIS A 1 222 ? 37.871 40.650 -10.694 1.00 56.91 222 HIS A C 1
ATOM 1763 O O . HIS A 1 222 ? 39.041 41.021 -10.829 1.00 56.91 222 HIS A O 1
ATOM 1769 N N . ARG A 1 223 ? 36.898 40.971 -11.543 1.00 59.59 223 ARG A N 1
ATOM 1770 C CA . ARG A 1 223 ? 36.758 42.279 -12.185 1.00 59.59 223 ARG A CA 1
ATOM 1771 C C . ARG A 1 223 ? 35.367 42.417 -12.771 1.00 59.59 223 ARG A C 1
ATOM 1773 O O . ARG A 1 223 ? 34.926 41.444 -13.415 1.00 59.59 223 ARG A O 1
#

Sequence (223 aa):
MAPKRSRCDEADASPTWVKDMLAKWEEYLERFDRIFALLMKMQETQQYLCSTEKELDARVSNFDKTLNDAVYSALAKFNSDSRIVKEKECRITWVGIEEKGTPQATAAFDREAIKEVIDASGDDELVAEWTNRRIDVRRFPESLAKKGRTSEPPRRETPLCCTGFADTQIEKSARTGKFCSPSRSGVSYSPSYDHLQPTGQSQDESAPSAPRMDQGTRDRLHR

Secondary structure (DSSP, 8-state):
---------SS----HHHHHHHHHHHHHHHHHHHHHHHHHHHHHHHHHHHHHHHHHHHHHHHHHHHHHHHHHHHHHHHHHHHHHHHHHHT-------PPPSSHHHHHHHHHHHHHHHHHHHT-HHHHHHHHTT------SS---------------------------------------PPPP-S-------------------PPPPPP------------

Organism: Cylicocyclus nassatus (NCBI:txid53992)

pLDDT: mean 72.05, std 23.1, range [30.98, 98.12]

Foldseek 3Di:
DDDDDDDPPPPPPDPPVVVVVVVVVVVVVVVVVVVVVVVVVVVVVVVVVVVVVVVVVVVVVVVVVVVVVVVVVVVVVVVVVVVVCVVPVLDDDDPDDDADPDNVVRVVVQLVVVVVVLVVVPDPVSVVCVVVVVDDDADPPRPPPPPDDDDDDDDDDDDDDDDDDDDDDDDDDDDDDDDDDDDDDDDDDDDDDDDDDDDDDDDDDDDDDDDDDDDDDDDDDDD